Protein AF-A0A8S9L9G6-F1 (afdb_monomer)

Secondary structure (DSSP, 8-state):
--------S-----------------TTSGGGSSS---------TT----EEEEEEETTEEEEEEEETTEEEEEEEE-S-----HHHHHHHHHHHHHHHTPPPPPPPHHHHHHHHHHHHHTTTTTT-HHHHHHHHHHHHHHS-HHHHHHHHHHHHHHHHHHHHHHHHHHHHHHHHHHHHHHHHHHHHHHHHTTSSSSS-SS---

Structure (mmCIF, N/CA/C/O backbone):
data_AF-A0A8S9L9G6-F1
#
_entry.id   AF-A0A8S9L9G6-F1
#
loop_
_atom_site.group_PDB
_atom_site.id
_atom_site.type_symbol
_atom_site.label_atom_id
_atom_site.label_alt_id
_atom_site.label_comp_id
_atom_site.label_asym_id
_atom_site.label_entity_id
_atom_site.label_seq_id
_atom_site.pdbx_PDB_ins_code
_atom_site.Cartn_x
_atom_site.Cartn_y
_atom_site.Cartn_z
_atom_site.occupancy
_atom_site.B_iso_or_equiv
_atom_site.auth_seq_id
_atom_site.auth_comp_id
_atom_site.auth_asym_id
_atom_site.auth_atom_id
_atom_site.pdbx_PDB_model_num
ATOM 1 N N . MET A 1 1 ? 10.226 33.068 -53.308 1.00 38.41 1 MET A N 1
ATOM 2 C CA . MET A 1 1 ? 10.012 31.932 -52.390 1.00 38.41 1 MET A CA 1
ATOM 3 C C . MET A 1 1 ? 9.768 32.517 -51.014 1.00 38.41 1 MET A C 1
ATOM 5 O O . MET A 1 1 ? 10.695 33.061 -50.435 1.00 38.41 1 MET A O 1
ATOM 9 N N . SER A 1 2 ? 8.517 32.537 -50.566 1.00 38.84 2 SER A N 1
ATOM 10 C CA . SER A 1 2 ? 8.134 33.051 -49.252 1.00 38.84 2 SER A CA 1
ATOM 11 C C . SER A 1 2 ? 7.033 32.140 -48.732 1.00 38.84 2 SER A C 1
ATOM 13 O O . SER A 1 2 ? 6.004 31.991 -49.387 1.00 38.84 2 SER A O 1
ATOM 15 N N . THR A 1 3 ? 7.300 31.473 -47.617 1.00 42.09 3 THR A N 1
ATOM 16 C CA . THR A 1 3 ? 6.291 30.764 -46.834 1.00 42.09 3 THR A CA 1
ATOM 17 C C . THR A 1 3 ? 6.491 31.203 -45.398 1.00 42.09 3 THR A C 1
ATOM 19 O O . THR A 1 3 ? 7.465 30.832 -44.747 1.00 42.09 3 THR A O 1
ATOM 22 N N . ASP A 1 4 ? 5.598 32.090 -44.989 1.00 42.75 4 ASP A N 1
ATOM 23 C CA . ASP A 1 4 ? 5.404 32.575 -43.635 1.00 42.75 4 ASP A CA 1
ATOM 24 C C . ASP A 1 4 ? 4.621 31.489 -42.879 1.00 42.75 4 ASP A C 1
ATOM 26 O O . ASP A 1 4 ? 3.502 31.155 -43.271 1.00 42.75 4 ASP A O 1
ATOM 30 N N . GLU A 1 5 ? 5.219 30.872 -41.859 1.00 45.25 5 GLU A N 1
ATOM 31 C CA . GLU A 1 5 ? 4.524 29.927 -40.977 1.00 45.25 5 GLU A CA 1
ATOM 32 C C . GLU A 1 5 ? 4.514 30.481 -39.552 1.00 45.25 5 GLU A C 1
ATOM 34 O O . GLU A 1 5 ? 5.484 30.422 -38.795 1.00 45.25 5 GLU A O 1
ATOM 39 N N . THR A 1 6 ? 3.367 31.050 -39.201 1.00 49.12 6 THR A N 1
ATOM 40 C CA . THR A 1 6 ? 3.031 31.572 -37.881 1.00 49.12 6 THR A CA 1
ATOM 41 C C . THR A 1 6 ? 2.740 30.421 -36.914 1.00 49.12 6 THR A C 1
ATOM 43 O O . THR A 1 6 ? 1.711 29.755 -37.048 1.00 49.12 6 THR A O 1
ATOM 46 N N . LEU A 1 7 ? 3.594 30.198 -35.908 1.00 41.12 7 LEU A N 1
ATOM 47 C CA . LEU A 1 7 ? 3.270 29.314 -34.782 1.00 41.12 7 LEU A CA 1
ATOM 48 C C . LEU A 1 7 ? 2.606 30.097 -33.646 1.00 41.12 7 LEU A C 1
ATOM 50 O O . LEU A 1 7 ? 3.154 31.058 -33.110 1.00 41.12 7 LEU A O 1
ATOM 54 N N . THR A 1 8 ? 1.402 29.651 -33.302 1.00 44.31 8 THR A N 1
ATOM 55 C CA . THR A 1 8 ? 0.503 30.238 -32.312 1.00 44.31 8 THR A CA 1
ATOM 56 C C . THR A 1 8 ? 0.924 29.968 -30.866 1.00 44.31 8 THR A C 1
ATOM 58 O O . THR A 1 8 ? 1.342 28.872 -30.489 1.00 44.31 8 THR A O 1
ATOM 61 N N . ASP A 1 9 ? 0.712 31.007 -30.073 1.00 47.44 9 ASP A N 1
ATOM 62 C CA . ASP A 1 9 ? 1.065 31.285 -28.684 1.00 47.44 9 ASP A CA 1
ATOM 63 C C . ASP A 1 9 ? 0.261 30.478 -27.638 1.00 47.44 9 ASP A C 1
ATOM 65 O O . ASP A 1 9 ? -0.669 30.989 -27.019 1.00 47.44 9 ASP A O 1
ATOM 69 N N . SER A 1 10 ? 0.557 29.186 -27.443 1.00 41.66 10 SER A N 1
ATOM 70 C CA . SER A 1 10 ? -0.196 28.376 -26.458 1.00 41.66 10 SER A CA 1
ATOM 71 C C . SER A 1 10 ? 0.635 27.447 -25.564 1.00 41.66 10 SER A C 1
ATOM 73 O O . SER A 1 10 ? 0.115 26.462 -25.046 1.00 41.66 10 SER A O 1
ATOM 75 N N . GLN A 1 11 ? 1.920 27.732 -25.330 1.00 42.91 11 GLN A N 1
ATOM 76 C CA . GLN A 1 11 ? 2.727 26.921 -24.395 1.00 42.91 11 GLN A CA 1
ATOM 77 C C . GLN A 1 11 ? 3.724 27.708 -23.529 1.00 42.91 11 GLN A C 1
ATOM 79 O O . GLN A 1 11 ? 4.761 27.178 -23.137 1.00 42.91 11 GLN A O 1
ATOM 84 N N . PHE A 1 12 ? 3.415 28.949 -23.153 1.00 38.06 12 PHE A N 1
ATOM 85 C CA . PHE A 1 12 ? 4.215 29.661 -22.152 1.00 38.06 12 PHE A CA 1
ATOM 86 C C . PHE A 1 12 ? 3.645 29.471 -20.739 1.00 38.06 12 PHE A C 1
ATOM 88 O O . PHE A 1 12 ? 2.721 30.163 -20.323 1.00 38.06 12 PHE A O 1
ATOM 95 N N . GLN A 1 13 ? 4.236 28.548 -19.974 1.00 33.66 13 GLN A N 1
ATOM 96 C CA . GLN A 1 13 ? 4.203 28.570 -18.508 1.00 33.66 13 GLN A CA 1
ATOM 97 C C . GLN A 1 13 ? 5.639 28.683 -17.989 1.00 33.66 13 GLN A C 1
ATOM 99 O O . GLN A 1 13 ? 6.395 27.714 -18.003 1.00 33.66 13 GLN A O 1
ATOM 104 N N . LEU A 1 14 ? 6.011 29.880 -17.528 1.00 36.59 14 LEU A N 1
ATOM 105 C CA . LEU A 1 14 ? 7.190 30.097 -16.691 1.00 36.59 14 LEU A CA 1
ATOM 106 C C . LEU A 1 14 ? 6.735 30.143 -15.231 1.00 36.59 14 LEU A C 1
ATOM 108 O O . LEU A 1 14 ? 5.819 30.889 -14.889 1.00 36.59 14 LEU A O 1
ATOM 112 N N . VAL A 1 15 ? 7.380 29.348 -14.377 1.00 33.62 15 VAL A N 1
ATOM 113 C CA . VAL A 1 15 ? 7.172 29.356 -12.922 1.00 33.62 15 VAL A CA 1
ATOM 114 C C . VAL A 1 15 ? 8.413 29.984 -12.274 1.00 33.62 15 VAL A C 1
ATOM 116 O O . VAL A 1 15 ? 9.522 29.607 -12.662 1.00 33.62 15 VAL A O 1
ATOM 119 N N . PRO A 1 16 ? 8.284 30.919 -11.311 1.00 36.56 16 PRO A N 1
ATOM 120 C CA . PRO A 1 16 ? 9.443 31.498 -10.642 1.00 36.56 16 PRO A CA 1
ATOM 121 C C . PRO A 1 16 ? 10.075 30.484 -9.684 1.00 36.56 16 PRO A C 1
ATOM 123 O O . PRO A 1 16 ? 9.379 29.800 -8.930 1.00 36.56 16 PRO A O 1
ATOM 126 N N . ALA A 1 17 ? 11.405 30.407 -9.695 1.00 44.12 17 ALA A N 1
ATOM 127 C CA . ALA A 1 17 ? 12.168 29.624 -8.736 1.00 44.12 17 ALA A CA 1
ATOM 128 C C . ALA A 1 17 ? 12.274 30.390 -7.408 1.00 44.12 17 ALA A C 1
ATOM 130 O O . ALA A 1 17 ? 12.909 31.440 -7.350 1.00 44.12 17 ALA A O 1
ATOM 131 N N . TYR A 1 18 ? 11.696 29.843 -6.338 1.00 33.28 18 TYR A N 1
ATOM 132 C CA . TYR A 1 18 ? 11.981 30.279 -4.973 1.00 33.28 18 TYR A CA 1
ATOM 133 C C . TYR A 1 18 ? 12.851 29.229 -4.286 1.00 33.28 18 TYR A C 1
ATOM 135 O O . TYR A 1 18 ? 12.455 28.074 -4.118 1.00 33.28 18 TYR A O 1
ATOM 143 N N . GLY A 1 19 ? 14.063 29.656 -3.935 1.00 36.06 19 GLY A N 1
ATOM 144 C CA . GLY A 1 19 ? 14.963 28.958 -3.030 1.00 36.06 19 GLY A CA 1
ATOM 145 C C . GLY A 1 19 ? 14.482 29.020 -1.579 1.00 36.06 19 GLY A C 1
ATOM 146 O O . GLY A 1 19 ? 13.628 29.818 -1.200 1.00 36.06 19 GLY A O 1
ATOM 147 N N . SER A 1 20 ? 15.051 28.121 -0.788 1.00 33.94 20 SER A N 1
ATOM 148 C CA . SER A 1 20 ? 14.675 27.774 0.576 1.00 33.94 20 SER A CA 1
ATOM 149 C C . SER A 1 20 ? 15.300 28.690 1.644 1.00 33.94 20 SER A C 1
ATOM 151 O O . SER A 1 20 ? 16.512 28.862 1.663 1.00 33.94 20 SER A O 1
ATOM 153 N N . SER A 1 21 ? 14.441 29.098 2.588 1.00 33.72 21 SER A N 1
ATOM 154 C CA . SER A 1 21 ? 14.617 29.297 4.045 1.00 33.72 21 SER A CA 1
ATOM 155 C C . SER A 1 21 ? 15.286 30.540 4.674 1.00 33.72 21 SER A C 1
ATOM 157 O O . SER A 1 21 ? 16.486 30.751 4.559 1.00 33.72 21 SER A O 1
ATOM 159 N N . SER A 1 22 ? 14.461 31.173 5.530 1.00 37.06 22 SER A N 1
ATOM 160 C CA . SER A 1 22 ? 14.711 31.727 6.880 1.00 37.06 22 SER A CA 1
ATOM 161 C C . SER A 1 22 ? 15.488 33.040 7.052 1.00 37.06 22 SER A C 1
ATOM 163 O O . SER A 1 22 ? 16.708 33.027 7.034 1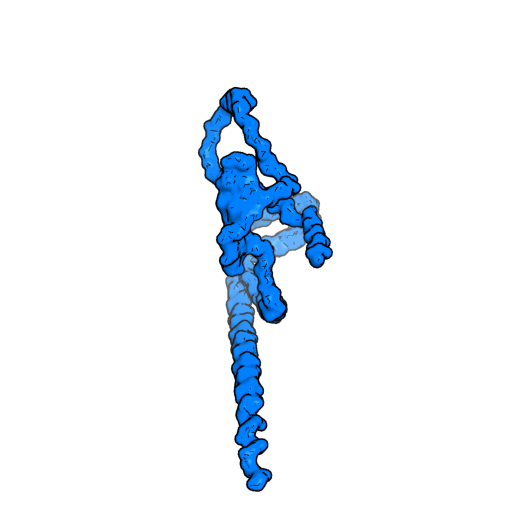.00 37.06 22 SER A O 1
ATOM 165 N N . ASP A 1 23 ? 14.781 34.132 7.383 1.00 35.69 23 ASP A N 1
ATOM 166 C CA . ASP A 1 23 ? 14.965 34.859 8.657 1.00 35.69 23 ASP A CA 1
ATOM 167 C C . ASP A 1 23 ? 13.948 36.006 8.842 1.00 35.69 23 ASP A C 1
ATOM 169 O O . ASP A 1 23 ? 13.544 36.683 7.900 1.00 35.69 23 ASP A O 1
ATOM 173 N N . ASN A 1 24 ? 13.507 36.195 10.089 1.00 48.06 24 ASN A N 1
ATOM 174 C CA . ASN A 1 24 ? 12.597 37.252 10.545 1.00 48.06 24 ASN A CA 1
ATOM 175 C C . ASN A 1 24 ? 13.190 38.660 10.302 1.00 48.06 24 ASN A C 1
ATOM 177 O O . ASN A 1 24 ? 14.162 39.027 10.961 1.00 48.06 24 ASN A O 1
ATOM 181 N N . MET A 1 25 ? 12.550 39.497 9.476 1.00 36.31 25 MET A N 1
ATOM 182 C CA . MET A 1 25 ? 12.799 40.949 9.409 1.00 36.31 25 MET A CA 1
ATOM 183 C C . MET A 1 25 ? 11.478 41.738 9.416 1.00 36.31 25 MET A C 1
ATOM 185 O O . MET A 1 25 ? 10.490 41.327 8.813 1.00 36.31 25 MET A O 1
ATOM 189 N N . ARG A 1 26 ? 11.465 42.842 10.179 1.00 49.81 26 ARG A N 1
ATOM 190 C CA . ARG A 1 26 ? 10.303 43.686 10.519 1.00 49.81 26 ARG A CA 1
ATOM 191 C C . ARG A 1 26 ? 9.692 44.372 9.286 1.00 49.81 26 ARG A C 1
ATOM 193 O O . ARG A 1 26 ? 10.409 44.856 8.419 1.00 49.81 26 ARG A O 1
ATOM 200 N N . GLU A 1 27 ? 8.364 44.505 9.282 1.00 50.44 27 GLU A N 1
ATOM 201 C CA . GLU A 1 27 ? 7.540 45.088 8.201 1.00 50.44 27 GLU A CA 1
ATOM 202 C C . GLU A 1 27 ? 7.866 46.552 7.832 1.00 50.44 27 GLU A C 1
ATOM 204 O O . GLU A 1 27 ? 7.469 47.028 6.770 1.00 50.44 27 GLU A O 1
ATOM 209 N N . GLU A 1 28 ? 8.621 47.271 8.662 1.00 47.00 28 GLU A N 1
ATOM 210 C CA . GLU A 1 28 ? 8.910 48.700 8.471 1.00 47.00 28 GLU A CA 1
ATOM 211 C C . GLU A 1 28 ? 10.085 48.969 7.499 1.00 47.00 28 GLU A C 1
ATOM 213 O O . GLU A 1 28 ? 10.165 50.058 6.928 1.00 47.00 28 GLU A O 1
ATOM 218 N N . ASP A 1 29 ? 10.948 47.979 7.223 1.00 44.62 29 ASP A N 1
ATOM 219 C CA . ASP A 1 29 ? 12.088 48.127 6.294 1.00 44.62 29 ASP A CA 1
ATOM 220 C C . ASP A 1 29 ? 11.704 47.872 4.824 1.00 44.62 29 ASP A C 1
ATOM 222 O O . ASP A 1 29 ? 12.343 48.381 3.899 1.00 44.62 29 ASP A O 1
ATOM 226 N N . VAL A 1 30 ? 10.601 47.153 4.585 1.00 47.34 30 VAL A N 1
ATOM 227 C CA . VAL A 1 30 ? 10.081 46.865 3.234 1.00 47.34 30 VAL A CA 1
ATOM 228 C C . VAL A 1 30 ? 9.566 48.140 2.557 1.00 47.34 30 VAL A C 1
ATOM 230 O O . VAL A 1 30 ? 9.611 48.273 1.334 1.00 47.34 30 VAL A O 1
ATOM 233 N N . LYS A 1 31 ? 9.125 49.129 3.344 1.00 43.22 31 LYS A N 1
ATOM 234 C CA . LYS A 1 31 ? 8.500 50.348 2.816 1.00 43.22 31 LYS A CA 1
ATOM 235 C C . LYS A 1 31 ? 9.498 51.401 2.317 1.00 43.22 31 LYS A C 1
ATOM 237 O O . LYS A 1 31 ? 9.086 52.323 1.622 1.00 43.22 31 LYS A O 1
ATOM 242 N N . ARG A 1 32 ? 10.797 51.274 2.622 1.00 40.94 32 ARG A N 1
ATOM 243 C CA . ARG A 1 32 ? 11.833 52.243 2.202 1.00 40.94 32 ARG A CA 1
ATOM 244 C C . ARG A 1 32 ? 12.617 51.843 0.950 1.00 40.94 32 ARG A C 1
ATOM 246 O O . ARG A 1 32 ? 13.363 52.663 0.431 1.00 40.94 32 ARG A O 1
ATOM 253 N N . LEU A 1 33 ? 12.418 50.635 0.424 1.00 42.91 33 LEU A N 1
ATOM 254 C CA . LEU A 1 33 ? 13.030 50.188 -0.838 1.00 42.91 33 LEU A CA 1
ATOM 255 C C . LEU A 1 33 ? 12.130 50.394 -2.070 1.00 42.91 33 LEU A C 1
ATOM 257 O O . LEU A 1 33 ? 12.522 50.047 -3.179 1.00 42.91 33 LEU A O 1
ATOM 261 N N . VAL A 1 34 ? 10.941 50.982 -1.891 1.00 47.06 34 VAL A N 1
ATOM 262 C CA . VAL A 1 34 ? 10.005 51.314 -2.984 1.00 47.06 34 VAL A CA 1
ATOM 263 C C . VAL A 1 34 ? 10.286 52.699 -3.596 1.00 47.06 34 VAL A C 1
ATOM 265 O O . VAL A 1 34 ? 9.826 52.994 -4.695 1.00 47.06 34 VAL A O 1
ATOM 268 N N . GLU A 1 35 ? 11.111 53.530 -2.958 1.00 45.66 35 GLU A N 1
ATOM 269 C CA . GLU A 1 35 ? 11.518 54.839 -3.478 1.00 45.66 35 GLU A CA 1
ATOM 270 C C . GLU A 1 35 ? 13.016 54.837 -3.786 1.00 45.66 35 GLU A C 1
ATOM 272 O O . GLU A 1 35 ? 13.819 55.200 -2.938 1.00 45.66 35 GLU A O 1
ATOM 277 N N . ASN A 1 36 ? 13.391 54.359 -4.976 1.00 33.34 36 ASN A N 1
ATOM 278 C CA . ASN A 1 36 ? 14.490 54.876 -5.808 1.00 33.34 36 ASN A CA 1
ATOM 279 C C . ASN A 1 36 ? 14.540 54.060 -7.105 1.00 33.34 36 ASN A C 1
ATOM 281 O O . ASN A 1 36 ? 14.899 52.885 -7.119 1.00 33.34 36 ASN A O 1
ATOM 285 N N . GLY A 1 37 ? 14.105 54.683 -8.198 1.00 37.53 37 GLY A N 1
ATOM 286 C CA . GLY A 1 37 ? 13.964 54.034 -9.490 1.00 37.53 37 GLY A CA 1
ATOM 287 C C . GLY A 1 37 ? 15.287 53.734 -10.188 1.00 37.53 37 GLY A C 1
ATOM 288 O O . GLY A 1 37 ? 16.221 54.527 -10.146 1.00 37.53 37 GLY A O 1
ATOM 289 N N . VAL A 1 38 ? 15.283 52.644 -10.952 1.00 36.56 38 VAL A N 1
ATOM 290 C CA . VAL A 1 38 ? 15.981 52.542 -12.237 1.00 36.56 38 VAL A CA 1
ATOM 291 C C . VAL A 1 38 ? 15.020 51.823 -13.182 1.00 36.56 38 VAL A C 1
ATOM 293 O O . VAL A 1 38 ? 14.563 50.719 -12.900 1.00 36.56 38 VAL A O 1
ATOM 296 N N . HIS A 1 39 ? 14.634 52.502 -14.262 1.00 48.25 39 HIS A N 1
ATOM 297 C CA . HIS A 1 39 ? 13.819 51.923 -15.323 1.00 48.25 39 HIS A CA 1
ATOM 298 C C . HIS A 1 39 ? 14.639 50.859 -16.053 1.00 48.25 39 HIS A C 1
ATOM 300 O O . HIS A 1 39 ? 15.567 51.210 -16.774 1.00 48.25 39 HIS A O 1
ATOM 306 N N . ASP A 1 40 ? 14.246 49.595 -15.947 1.00 44.47 40 ASP A N 1
ATOM 307 C CA . ASP A 1 40 ? 14.507 48.637 -17.014 1.00 44.47 40 ASP A CA 1
ATOM 308 C C . ASP A 1 40 ? 13.210 47.876 -17.289 1.00 44.47 40 ASP A C 1
ATOM 310 O O . ASP A 1 40 ? 12.550 47.376 -16.372 1.00 44.47 40 ASP A O 1
ATOM 314 N N . LYS A 1 41 ? 12.753 47.907 -18.541 1.00 46.56 41 LYS A N 1
ATOM 315 C CA . LYS A 1 41 ? 11.463 47.329 -18.928 1.00 46.56 41 LYS A CA 1
ATOM 316 C C . LYS A 1 41 ? 11.578 45.810 -18.829 1.00 46.56 41 LYS A C 1
ATOM 318 O O . LYS A 1 41 ? 12.105 45.169 -19.730 1.00 46.56 41 LYS A O 1
ATOM 323 N N . GLY A 1 42 ? 11.099 45.252 -17.719 1.00 45.94 42 GLY A N 1
ATOM 324 C CA . GLY A 1 42 ? 11.077 43.813 -17.479 1.00 45.94 42 GLY A CA 1
ATOM 325 C C . GLY A 1 42 ? 10.401 43.051 -18.622 1.00 45.94 42 GLY A C 1
ATOM 326 O O . GLY A 1 42 ? 9.376 43.483 -19.152 1.00 45.94 42 GLY A O 1
ATOM 327 N N . ILE A 1 43 ? 10.990 41.915 -18.997 1.00 55.56 43 ILE A N 1
ATOM 328 C CA . ILE A 1 43 ? 10.480 41.005 -20.026 1.00 55.56 43 ILE A CA 1
ATOM 329 C C . ILE A 1 43 ? 9.083 40.528 -19.608 1.00 55.56 43 ILE A C 1
ATOM 331 O O . ILE A 1 43 ? 8.941 39.713 -18.697 1.00 55.56 43 ILE A O 1
ATOM 335 N N . GLN A 1 44 ? 8.038 41.028 -20.266 1.00 51.50 44 GLN A N 1
ATOM 336 C CA . GLN A 1 44 ? 6.689 40.489 -20.112 1.00 51.50 44 GLN A CA 1
ATOM 337 C C . GLN A 1 44 ? 6.567 39.189 -20.911 1.00 51.50 44 GLN A C 1
ATOM 339 O O . GLN A 1 44 ? 6.960 39.129 -22.079 1.00 51.50 44 GLN A O 1
ATOM 344 N N . LEU A 1 45 ? 6.006 38.153 -20.281 1.00 45.81 45 LEU A N 1
ATOM 345 C CA . LEU A 1 45 ? 5.572 36.920 -20.945 1.00 45.81 45 LEU A CA 1
ATOM 346 C C . LEU A 1 45 ? 4.795 37.265 -22.231 1.00 45.81 45 LEU A C 1
ATOM 348 O O . LEU A 1 45 ? 3.839 38.033 -22.175 1.00 45.81 45 LEU A O 1
ATOM 352 N N . GLY A 1 46 ? 5.237 36.734 -23.375 1.00 54.28 46 GLY A N 1
ATOM 353 C CA . GLY A 1 46 ? 4.668 37.031 -24.701 1.00 54.28 46 GLY A CA 1
ATOM 354 C C . GLY A 1 46 ? 5.422 38.090 -25.518 1.00 54.28 46 GLY A C 1
ATOM 355 O O . GLY A 1 46 ? 5.066 38.354 -26.664 1.00 54.28 46 GLY A O 1
ATOM 356 N N . SER A 1 47 ? 6.492 38.680 -24.978 1.00 62.56 47 SER A N 1
ATOM 357 C CA . SER A 1 47 ? 7.350 39.594 -25.742 1.00 62.56 47 SER A CA 1
ATOM 358 C C . SER A 1 47 ? 8.169 38.826 -26.782 1.00 62.56 47 SER A C 1
ATOM 360 O O . SER A 1 47 ? 8.885 37.882 -26.447 1.00 62.56 47 SER A O 1
ATOM 362 N N . LYS A 1 48 ? 8.081 39.235 -28.054 1.00 61.12 48 LYS A N 1
ATOM 363 C CA . LYS A 1 48 ? 8.913 38.697 -29.137 1.00 61.12 48 LYS A CA 1
ATOM 364 C C . LYS A 1 48 ? 10.332 39.234 -28.978 1.00 61.12 48 LYS A C 1
ATOM 366 O O . LYS A 1 48 ? 10.542 40.442 -29.036 1.00 61.12 48 LYS A O 1
ATOM 371 N N . ILE A 1 49 ? 11.283 38.333 -28.772 1.00 70.69 49 ILE A N 1
ATOM 372 C CA . ILE A 1 49 ? 12.686 38.676 -28.557 1.00 70.69 49 ILE A CA 1
ATOM 373 C C . ILE A 1 49 ? 13.497 38.205 -29.762 1.00 70.69 49 ILE A C 1
ATOM 375 O O . ILE A 1 49 ? 13.365 37.062 -30.198 1.00 70.69 49 ILE A O 1
ATOM 379 N N . GLU A 1 50 ? 14.316 39.100 -30.307 1.00 74.31 50 GLU A N 1
ATOM 380 C CA . GLU A 1 50 ? 15.198 38.818 -31.435 1.00 74.31 50 GLU A CA 1
ATOM 381 C C . GLU A 1 50 ? 16.580 38.390 -30.917 1.00 74.31 50 GLU A C 1
ATOM 383 O O . GLU A 1 50 ? 17.158 39.018 -30.026 1.00 74.31 50 GLU A O 1
ATOM 388 N N . GLY A 1 51 ? 17.093 37.275 -31.434 1.00 80.12 51 GLY A N 1
ATOM 389 C CA . GLY A 1 51 ? 18.349 36.680 -30.989 1.00 80.12 51 GLY A CA 1
ATOM 390 C C . GLY A 1 51 ? 19.013 35.863 -32.091 1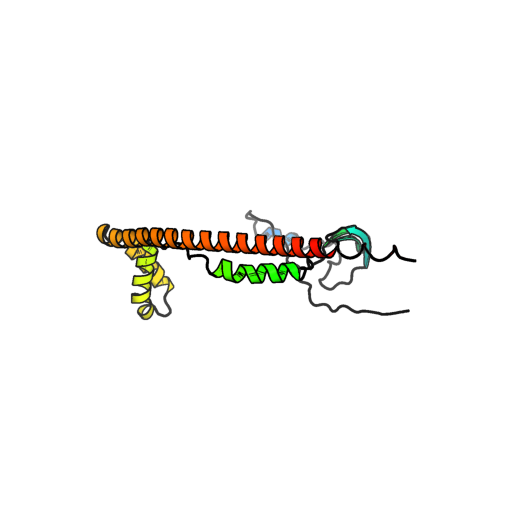.00 80.12 51 GLY A C 1
ATOM 391 O O . GLY A 1 51 ? 18.380 35.492 -33.079 1.00 80.12 51 GLY A O 1
ATOM 392 N N . ILE A 1 52 ? 20.303 35.601 -31.915 1.00 86.06 52 ILE A N 1
ATOM 393 C CA . ILE A 1 52 ? 21.159 34.854 -32.836 1.00 86.06 52 ILE A CA 1
ATOM 394 C C . ILE A 1 52 ? 21.376 33.455 -32.262 1.00 86.06 52 ILE A C 1
ATOM 396 O O . ILE A 1 52 ? 21.604 33.297 -31.065 1.00 86.06 52 ILE A O 1
ATOM 400 N N . ILE A 1 53 ? 21.301 32.429 -33.110 1.00 87.88 53 ILE A N 1
ATOM 401 C CA . ILE A 1 53 ? 21.659 31.060 -32.729 1.00 87.88 53 ILE A CA 1
ATOM 402 C C . ILE A 1 53 ? 23.155 30.881 -32.985 1.00 87.88 53 ILE A C 1
ATOM 404 O O . ILE A 1 53 ? 23.577 30.782 -34.136 1.00 87.88 53 ILE A O 1
ATOM 408 N N . ASP A 1 54 ? 23.944 30.822 -31.915 1.00 82.81 54 ASP A N 1
ATOM 409 C CA . ASP A 1 54 ? 25.406 30.698 -31.993 1.00 82.81 54 ASP A CA 1
ATOM 410 C C . ASP A 1 54 ? 25.859 29.253 -32.192 1.00 82.81 54 ASP A C 1
ATOM 412 O O . ASP A 1 54 ? 26.966 28.987 -32.656 1.00 82.81 54 ASP A O 1
ATOM 416 N N . GLY A 1 55 ? 25.008 28.290 -31.834 1.00 84.69 55 GLY A N 1
ATOM 417 C CA . GLY A 1 55 ? 25.350 26.884 -31.957 1.00 84.69 55 GLY A CA 1
ATOM 418 C C . GLY A 1 55 ? 24.169 25.953 -31.751 1.00 84.69 55 GLY A C 1
ATOM 419 O O . GLY A 1 55 ? 23.172 26.292 -31.120 1.00 84.69 55 GLY A O 1
ATOM 420 N N . LYS A 1 56 ? 24.299 24.737 -32.274 1.00 86.88 56 LYS A N 1
ATOM 421 C CA . LYS A 1 56 ? 23.333 23.651 -32.101 1.00 86.88 56 LYS A CA 1
ATOM 422 C C . LYS A 1 56 ? 24.033 22.454 -31.471 1.00 86.88 56 LYS A C 1
ATOM 424 O O . LYS A 1 56 ? 25.125 22.090 -31.893 1.00 86.88 56 LYS A O 1
ATOM 429 N N . PHE A 1 57 ? 23.387 21.829 -30.496 1.00 83.06 57 PHE A N 1
ATOM 430 C CA . PHE A 1 57 ? 23.826 20.580 -29.875 1.00 83.06 57 PHE A CA 1
ATOM 431 C C . PHE A 1 57 ? 22.639 19.612 -29.766 1.00 83.06 57 PHE A C 1
ATOM 433 O O . PHE A 1 57 ? 21.484 20.010 -29.914 1.00 83.06 57 PHE A O 1
ATOM 440 N N . ASP A 1 58 ? 22.897 18.334 -29.487 1.00 68.94 58 ASP A N 1
ATOM 441 C CA . ASP A 1 58 ? 21.898 17.250 -29.568 1.00 68.94 58 ASP A CA 1
ATOM 442 C C . ASP A 1 58 ? 20.594 17.495 -28.795 1.00 68.94 58 ASP A C 1
ATOM 444 O O . ASP A 1 58 ? 19.551 16.929 -29.122 1.00 68.94 58 ASP A O 1
ATOM 448 N N . LYS A 1 59 ? 20.639 18.323 -27.746 1.00 76.00 59 LYS A N 1
ATOM 449 C CA . LYS A 1 59 ? 19.490 18.603 -26.880 1.00 76.00 59 LYS A CA 1
ATOM 450 C C . LYS A 1 59 ? 19.011 20.051 -26.942 1.00 76.00 59 LYS A C 1
ATOM 452 O O . LYS A 1 59 ? 18.005 20.353 -26.303 1.00 76.00 59 LYS A O 1
ATOM 457 N N . GLY A 1 60 ? 19.612 20.919 -27.757 1.00 87.69 60 GLY A N 1
ATOM 458 C CA . GLY A 1 60 ? 19.221 22.328 -27.802 1.00 87.69 60 GLY A CA 1
ATOM 459 C C . 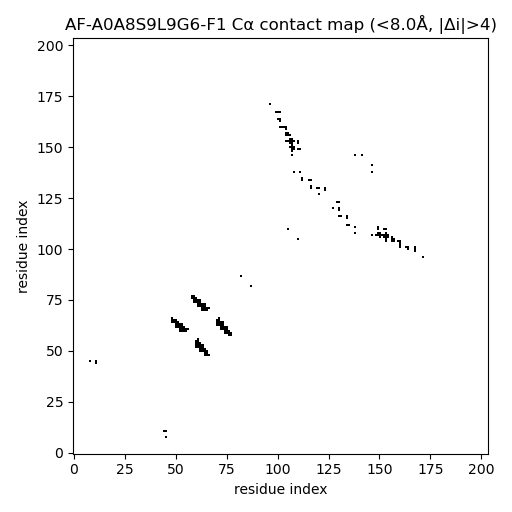GLY A 1 60 ? 20.033 23.223 -28.737 1.00 87.69 60 GLY A C 1
ATOM 460 O O . GLY A 1 60 ? 20.783 22.764 -29.595 1.00 87.69 60 GLY A O 1
ATOM 461 N N . TYR A 1 61 ? 19.878 24.523 -28.527 1.00 91.69 61 TYR A N 1
ATOM 462 C CA . TYR A 1 61 ? 20.573 25.600 -29.217 1.00 91.69 61 TYR A CA 1
ATOM 463 C C . TYR A 1 61 ? 21.271 26.495 -28.193 1.00 91.69 61 TYR A C 1
ATOM 465 O O . TYR A 1 61 ? 20.720 26.751 -27.124 1.00 91.69 61 TYR A O 1
ATOM 473 N N . LEU A 1 62 ? 22.474 26.962 -28.504 1.00 86.31 62 LEU A N 1
ATOM 474 C CA . LEU A 1 62 ? 23.075 28.107 -27.831 1.00 86.31 62 LEU A CA 1
ATOM 475 C C . LEU A 1 62 ? 22.540 29.349 -28.535 1.00 86.31 62 LEU A C 1
ATOM 477 O O . LEU A 1 62 ? 22.579 29.421 -29.764 1.00 86.31 62 LEU A O 1
ATOM 481 N N . VAL A 1 63 ? 21.993 30.281 -27.765 1.00 89.69 63 VAL A N 1
ATOM 482 C CA . VAL A 1 63 ? 21.342 31.476 -28.297 1.00 89.69 63 VAL A CA 1
ATOM 483 C C . VAL A 1 63 ? 21.880 32.697 -27.566 1.00 89.69 63 VAL A C 1
ATOM 485 O O . VAL A 1 63 ? 21.883 32.726 -26.334 1.00 89.69 63 VAL A O 1
ATOM 488 N N . THR A 1 64 ? 22.276 33.712 -28.325 1.00 85.81 64 THR A N 1
ATOM 489 C CA . THR A 1 64 ? 22.587 35.048 -27.823 1.00 85.81 64 THR A CA 1
ATOM 490 C C . THR A 1 64 ? 21.433 35.980 -28.148 1.00 85.81 64 THR A C 1
ATOM 492 O O . THR A 1 64 ? 21.086 36.217 -29.303 1.00 85.81 64 THR A O 1
ATOM 495 N N . ILE A 1 65 ? 20.821 36.517 -27.106 1.00 86.56 65 ILE A N 1
ATOM 496 C CA . ILE A 1 65 ? 19.671 37.405 -27.161 1.00 86.56 65 ILE A CA 1
ATOM 497 C C . ILE A 1 65 ? 20.141 38.832 -26.875 1.00 86.56 65 ILE A C 1
ATOM 499 O O . ILE A 1 65 ? 20.811 39.065 -25.871 1.00 86.56 65 ILE A O 1
ATOM 503 N N . LYS A 1 66 ? 19.759 39.804 -27.713 1.00 79.44 66 LYS A N 1
ATOM 504 C CA . LYS A 1 66 ? 20.050 41.224 -27.459 1.00 79.44 66 LYS A CA 1
ATOM 505 C C . LYS A 1 66 ? 18.814 41.926 -26.906 1.00 79.44 66 LYS A C 1
ATOM 507 O O . LYS A 1 66 ? 17.786 41.999 -27.572 1.00 79.44 66 LYS A O 1
ATOM 512 N N . MET A 1 67 ? 18.917 42.468 -25.696 1.00 74.38 67 MET A N 1
ATOM 513 C CA . MET A 1 67 ? 17.866 43.256 -25.049 1.00 74.38 67 MET A CA 1
ATOM 514 C C . MET A 1 67 ? 18.384 44.671 -24.796 1.00 74.38 67 MET A C 1
ATOM 516 O O . MET A 1 67 ? 19.081 44.935 -23.816 1.00 74.38 67 MET A O 1
ATOM 520 N N . GLY A 1 68 ? 18.076 45.595 -25.706 1.00 70.31 68 GLY A N 1
ATOM 521 C CA . GLY A 1 68 ? 18.569 46.971 -25.615 1.00 70.31 68 GLY A CA 1
ATOM 522 C C . GLY A 1 68 ? 20.098 47.027 -25.707 1.00 70.31 68 GLY A C 1
ATOM 523 O O . GLY A 1 68 ? 20.654 46.694 -26.749 1.00 70.31 68 GLY A O 1
ATOM 524 N N . SER A 1 69 ? 20.775 47.442 -24.629 1.00 64.38 69 SER A N 1
ATOM 525 C CA . SER A 1 69 ? 22.248 47.466 -24.557 1.00 64.38 69 SER A CA 1
ATOM 526 C C . SER A 1 69 ? 22.864 46.204 -23.940 1.00 64.38 69 SER A C 1
ATOM 528 O O . SER A 1 69 ? 24.078 46.169 -23.744 1.00 64.38 69 SER A O 1
ATOM 530 N N . GLN A 1 70 ? 22.053 45.213 -23.562 1.00 69.50 70 GLN A N 1
ATOM 531 C CA . GLN A 1 70 ? 22.513 44.005 -22.882 1.00 69.50 70 GLN A CA 1
ATOM 532 C C . GLN A 1 70 ? 22.460 42.812 -23.836 1.00 69.50 70 GLN A C 1
ATOM 534 O O . GLN A 1 70 ? 21.446 42.572 -24.492 1.00 69.50 70 GLN A O 1
ATOM 539 N N . GLU A 1 71 ? 23.550 42.054 -23.900 1.00 79.81 71 GLU A N 1
ATOM 540 C CA . GLU A 1 71 ? 23.614 40.785 -24.623 1.00 79.81 71 GLU A CA 1
ATOM 541 C C . GLU A 1 71 ? 23.590 39.644 -23.603 1.00 79.81 71 GLU A C 1
ATOM 543 O O . GLU A 1 71 ? 24.432 39.576 -22.708 1.00 79.81 71 GLU A O 1
ATOM 548 N N . LEU A 1 72 ? 22.595 38.768 -23.714 1.00 80.94 72 LEU A N 1
ATOM 549 C CA . LEU A 1 72 ? 22.384 37.627 -22.831 1.00 80.94 72 LEU A CA 1
ATOM 550 C C . LEU A 1 72 ? 22.615 36.344 -23.610 1.00 80.94 72 LEU A C 1
ATOM 552 O O . LEU A 1 72 ? 21.928 36.072 -24.591 1.00 80.94 72 LEU A O 1
ATOM 556 N N . THR A 1 73 ? 23.557 35.534 -23.148 1.00 82.75 73 THR A N 1
ATOM 557 C CA . THR A 1 73 ? 23.852 34.229 -23.736 1.00 82.75 73 THR A CA 1
ATOM 558 C C . THR A 1 73 ? 23.176 33.134 -22.919 1.00 82.75 73 THR A C 1
ATOM 560 O O . THR A 1 73 ? 23.166 33.158 -21.686 1.00 82.75 73 THR A O 1
ATOM 563 N N . GLY A 1 74 ? 22.550 32.178 -23.599 1.00 85.44 74 GLY A N 1
ATOM 564 C CA . GLY A 1 74 ? 21.770 31.132 -22.951 1.00 85.44 74 GLY A CA 1
ATOM 565 C C . GLY A 1 74 ? 21.661 29.860 -23.778 1.00 85.44 74 GLY A C 1
ATOM 566 O O . GLY A 1 74 ? 22.124 29.771 -24.914 1.00 85.44 74 GLY A O 1
ATOM 567 N N . VAL A 1 75 ? 21.036 28.849 -23.178 1.00 86.25 75 VAL A N 1
ATOM 568 C CA . VAL A 1 75 ? 20.848 27.527 -23.779 1.00 86.25 75 VAL A CA 1
ATOM 569 C C . VAL A 1 75 ? 19.353 27.222 -23.870 1.00 86.25 75 VAL A C 1
ATOM 571 O O . VAL A 1 75 ? 18.670 27.144 -22.851 1.00 86.25 75 VAL A O 1
ATOM 574 N N . LEU A 1 76 ? 18.848 27.022 -25.088 1.00 85.94 76 LEU A N 1
ATOM 575 C CA . LEU A 1 76 ? 17.458 26.680 -25.387 1.00 85.94 76 LEU A CA 1
ATOM 576 C C . LEU A 1 76 ? 17.324 25.177 -25.665 1.00 85.94 76 LEU A C 1
ATOM 578 O O . LEU A 1 76 ? 17.815 24.687 -26.677 1.00 85.94 76 LEU A O 1
ATOM 582 N N . TYR A 1 77 ? 16.636 24.433 -24.800 1.00 84.62 77 TYR A N 1
ATOM 583 C CA . TYR A 1 77 ? 16.411 22.994 -24.984 1.00 84.62 77 TYR A CA 1
ATOM 584 C C . TYR A 1 77 ? 15.194 22.701 -25.876 1.00 84.62 77 TYR A C 1
ATOM 586 O O . TYR A 1 77 ? 14.181 23.395 -25.804 1.00 84.62 77 TYR A O 1
ATOM 594 N N . HIS A 1 78 ? 15.253 21.629 -26.675 1.00 81.38 78 HIS A N 1
ATOM 595 C CA . HIS A 1 78 ? 14.084 21.138 -27.420 1.00 81.38 78 HIS A CA 1
ATOM 596 C C . HIS A 1 78 ? 13.054 20.568 -26.424 1.00 81.38 78 HIS A C 1
ATOM 598 O O . HIS A 1 78 ? 13.333 19.578 -25.746 1.00 81.38 78 HIS A O 1
ATOM 604 N N . SER A 1 79 ? 11.860 21.159 -26.323 1.00 62.47 79 SER A N 1
ATOM 605 C CA . SER A 1 79 ? 10.843 20.810 -25.310 1.00 62.47 79 SER A CA 1
ATOM 606 C C . SER A 1 79 ? 10.121 19.472 -25.530 1.00 62.47 79 SER A C 1
ATOM 608 O O . SER A 1 79 ? 9.298 19.072 -24.710 1.00 62.47 79 SER A O 1
ATOM 610 N N . ALA A 1 80 ? 10.454 18.713 -26.572 1.00 56.78 80 ALA A N 1
ATOM 611 C CA . ALA A 1 80 ? 9.933 17.369 -26.763 1.00 56.78 80 ALA A CA 1
ATOM 612 C C . ALA A 1 80 ? 11.067 16.425 -27.148 1.00 56.78 80 ALA A C 1
ATOM 614 O O . ALA A 1 80 ? 11.582 16.456 -28.263 1.00 56.78 80 ALA A O 1
ATOM 615 N N . SER A 1 81 ? 11.432 15.540 -26.218 1.00 48.88 81 SER A N 1
ATOM 616 C CA . SER A 1 81 ? 12.162 14.325 -26.568 1.00 48.88 81 SER A CA 1
ATOM 617 C C . SER A 1 81 ? 11.313 13.574 -27.599 1.00 48.88 81 SER A C 1
ATOM 619 O O . SER A 1 81 ? 10.186 13.200 -27.257 1.00 48.88 81 SER A O 1
ATOM 621 N N . PRO A 1 82 ? 11.785 13.352 -28.840 1.00 53.69 82 PRO A N 1
ATOM 622 C CA . PRO A 1 82 ? 11.038 12.541 -29.783 1.00 53.69 82 PRO A CA 1
ATOM 623 C C . PRO A 1 82 ? 11.007 11.114 -29.231 1.00 53.69 82 PRO A C 1
ATOM 625 O O . PRO A 1 82 ? 11.960 10.343 -29.354 1.00 53.69 82 PRO A O 1
ATOM 628 N N . GLU A 1 83 ? 9.915 10.750 -28.554 1.00 50.19 83 GLU A N 1
ATOM 629 C CA . GLU A 1 83 ? 9.659 9.364 -28.200 1.00 50.19 83 GLU A CA 1
ATOM 630 C C . GLU A 1 83 ? 9.467 8.597 -29.501 1.00 50.19 83 GLU A C 1
ATOM 632 O O . GLU A 1 83 ? 8.403 8.632 -30.120 1.00 50.19 83 GLU A O 1
ATOM 637 N N . THR A 1 84 ? 10.512 7.888 -29.921 1.00 53.94 84 THR A N 1
ATOM 638 C CA . THR A 1 84 ? 10.430 7.016 -31.087 1.00 53.94 84 THR A CA 1
ATOM 639 C C . THR A 1 84 ? 9.235 6.059 -30.930 1.00 53.94 84 THR A C 1
ATOM 641 O O . THR A 1 84 ? 8.990 5.545 -29.828 1.00 53.94 84 THR A O 1
ATOM 644 N N . PRO A 1 85 ? 8.480 5.757 -32.005 1.00 56.50 85 PRO A N 1
ATOM 645 C CA . PRO A 1 85 ? 7.317 4.867 -31.938 1.00 56.50 85 PRO A CA 1
ATOM 646 C C . PRO A 1 85 ? 7.643 3.495 -31.314 1.00 56.50 85 PRO A C 1
ATOM 648 O O . PRO A 1 85 ? 6.793 2.871 -30.675 1.00 56.50 85 PRO A O 1
ATOM 651 N N . ARG A 1 86 ? 8.903 3.042 -31.432 1.00 54.06 86 ARG A N 1
ATOM 652 C CA . ARG A 1 86 ? 9.435 1.838 -30.767 1.00 54.06 86 ARG A CA 1
ATOM 653 C C . ARG A 1 86 ? 9.394 1.928 -29.235 1.00 54.06 86 ARG A C 1
ATOM 655 O O . ARG A 1 86 ? 9.094 0.923 -28.591 1.00 54.06 86 ARG A O 1
ATOM 662 N N . ARG A 1 87 ? 9.655 3.094 -28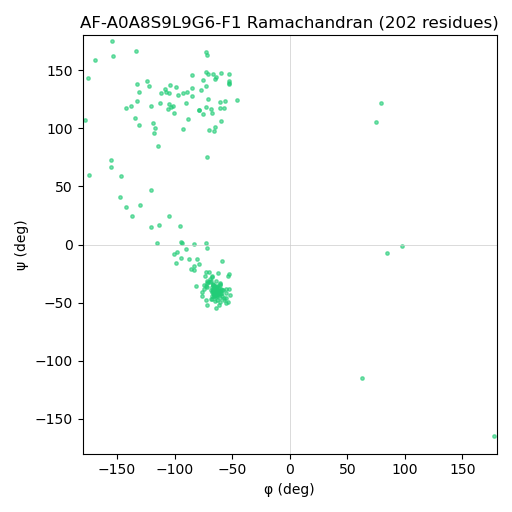.633 1.00 53.19 87 ARG A N 1
ATOM 663 C CA . ARG A 1 87 ? 9.688 3.271 -27.169 1.00 53.19 87 ARG A CA 1
ATOM 664 C C . ARG A 1 87 ? 8.286 3.279 -26.550 1.00 53.19 87 ARG A C 1
ATOM 666 O O . ARG A 1 87 ? 8.088 2.650 -25.511 1.00 53.19 87 ARG A O 1
ATOM 673 N N . ARG A 1 88 ? 7.301 3.891 -27.221 1.00 56.44 88 ARG A N 1
ATOM 674 C CA . ARG A 1 88 ? 5.887 3.902 -26.780 1.00 56.44 88 ARG A CA 1
ATOM 675 C C . ARG A 1 88 ? 5.286 2.492 -26.768 1.00 56.44 88 ARG A C 1
ATOM 677 O O . ARG A 1 88 ? 4.678 2.090 -25.779 1.00 56.44 88 ARG A O 1
ATOM 684 N N . LYS A 1 89 ? 5.558 1.691 -27.808 1.00 57.22 89 LYS A N 1
ATOM 685 C CA . LYS A 1 89 ? 5.102 0.290 -27.896 1.00 57.22 89 LYS A CA 1
ATOM 686 C C . LYS A 1 89 ? 5.720 -0.606 -26.812 1.00 57.22 89 LYS A C 1
ATOM 688 O O . LYS A 1 89 ? 5.026 -1.462 -26.275 1.00 57.22 89 LYS A O 1
ATOM 693 N N . LYS A 1 90 ? 6.995 -0.407 -26.449 1.00 57.75 90 LYS A N 1
ATOM 694 C CA . LYS A 1 90 ? 7.649 -1.170 -25.365 1.00 57.75 90 LYS A CA 1
ATOM 695 C C . LYS A 1 90 ? 7.058 -0.851 -23.984 1.00 57.75 90 LYS A C 1
ATOM 697 O O . LYS A 1 90 ? 6.754 -1.778 -23.240 1.00 57.75 90 LYS A O 1
ATOM 702 N N . LYS A 1 91 ? 6.818 0.427 -23.666 1.00 57.69 91 LYS A N 1
ATOM 703 C CA . LYS A 1 91 ? 6.187 0.826 -22.392 1.00 57.69 91 LYS A CA 1
ATOM 704 C C . LYS A 1 91 ? 4.756 0.289 -22.246 1.00 57.69 91 LYS A C 1
ATOM 706 O O . LYS A 1 91 ? 4.390 -0.155 -21.164 1.00 57.69 91 LYS A O 1
ATOM 711 N N . ALA A 1 92 ? 3.981 0.263 -23.333 1.00 62.06 92 ALA A N 1
ATOM 712 C CA . ALA A 1 92 ? 2.629 -0.302 -23.336 1.00 62.06 92 ALA A CA 1
ATOM 713 C C . ALA A 1 92 ? 2.604 -1.833 -23.163 1.00 62.06 92 ALA A C 1
ATOM 715 O O . ALA A 1 92 ? 1.674 -2.365 -22.577 1.00 62.06 92 ALA A O 1
ATOM 716 N N . LYS A 1 93 ? 3.624 -2.557 -23.639 1.00 61.72 93 LYS A N 1
ATOM 717 C CA . LYS A 1 93 ? 3.707 -4.019 -23.459 1.00 61.72 93 LYS A CA 1
ATOM 718 C C . LYS A 1 93 ? 4.086 -4.418 -22.032 1.00 61.72 93 LYS A C 1
ATOM 720 O O . LYS A 1 93 ? 3.599 -5.417 -21.520 1.00 61.72 93 LYS A O 1
ATOM 725 N N . LEU A 1 94 ? 4.926 -3.618 -21.380 1.00 68.56 94 LEU A N 1
ATOM 726 C CA . LEU A 1 94 ? 5.325 -3.838 -19.991 1.00 68.56 94 LEU A CA 1
ATOM 727 C C . LEU A 1 94 ? 4.269 -3.373 -18.975 1.00 68.56 94 LEU A C 1
ATOM 729 O O . LEU A 1 94 ? 4.319 -3.797 -17.825 1.00 68.56 94 LEU A O 1
ATOM 733 N N . SER A 1 95 ? 3.300 -2.538 -19.366 1.00 74.06 95 SER A N 1
ATOM 734 C CA . SER A 1 95 ? 2.281 -2.026 -18.438 1.00 74.06 95 SER A CA 1
ATOM 735 C C . SER A 1 95 ? 1.404 -3.138 -17.858 1.00 74.06 95 SER A C 1
ATOM 737 O O . SER A 1 95 ? 1.118 -3.116 -16.663 1.00 74.06 95 SER A O 1
ATOM 739 N N . HIS A 1 96 ? 1.039 -4.140 -18.666 1.00 77.19 96 HIS A N 1
ATOM 740 C CA . HIS A 1 96 ? 0.276 -5.292 -18.190 1.00 77.19 96 HIS A CA 1
ATOM 741 C C . HIS A 1 96 ? 1.091 -6.118 -17.187 1.00 77.19 96 HIS A C 1
ATOM 743 O O . HIS A 1 96 ? 0.590 -6.447 -16.117 1.00 77.19 96 HIS A O 1
ATOM 749 N N . VAL A 1 97 ? 2.378 -6.348 -17.473 1.00 79.56 97 VAL A N 1
ATOM 750 C CA . VAL A 1 97 ? 3.305 -7.036 -16.560 1.00 79.56 97 VAL A CA 1
ATOM 751 C C . VAL A 1 97 ? 3.429 -6.273 -15.241 1.00 79.56 97 VAL A C 1
ATOM 753 O O . VAL A 1 97 ? 3.284 -6.867 -14.182 1.00 79.56 97 VAL A O 1
ATOM 756 N N . TYR A 1 98 ? 3.601 -4.950 -15.268 1.00 76.06 98 TYR A N 1
ATOM 757 C CA . TY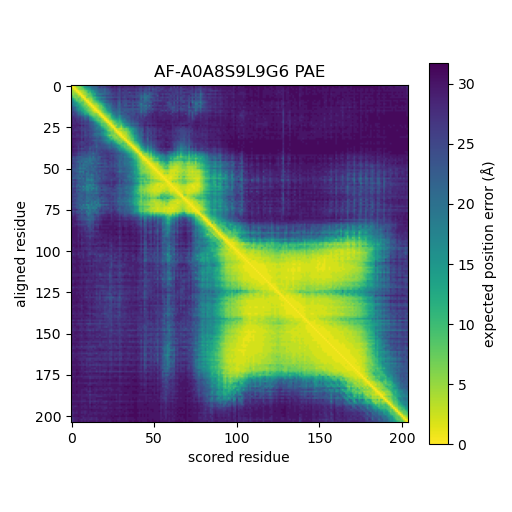R A 1 98 ? 3.665 -4.149 -14.041 1.00 76.06 98 TYR A CA 1
ATOM 758 C C . TYR A 1 98 ? 2.338 -4.096 -13.271 1.00 76.06 98 TYR A C 1
ATOM 760 O O . TYR A 1 98 ? 2.363 -3.968 -12.048 1.00 76.06 98 TYR A O 1
ATOM 768 N N . SER A 1 99 ? 1.196 -4.236 -13.951 1.00 86.62 99 SER A N 1
ATOM 769 C CA . SER A 1 99 ? -0.122 -4.308 -13.308 1.00 86.62 99 SER A CA 1
ATOM 770 C C . SER A 1 99 ? -0.343 -5.609 -12.532 1.00 86.62 99 SER A C 1
ATOM 772 O O . SER A 1 99 ? -1.169 -5.624 -11.623 1.00 86.62 99 SER A O 1
ATOM 774 N N . LEU A 1 100 ? 0.373 -6.684 -12.876 1.00 87.25 100 LEU A N 1
ATOM 775 C CA . LEU A 1 100 ? 0.312 -7.972 -12.174 1.00 87.25 100 LEU A CA 1
ATOM 776 C C . LEU A 1 100 ? 1.208 -8.017 -10.932 1.00 87.25 100 LEU A C 1
ATOM 778 O O . LEU A 1 100 ? 1.259 -9.040 -10.253 1.00 87.25 100 LEU A O 1
ATOM 782 N N . ARG A 1 101 ? 1.922 -6.927 -10.622 1.00 90.38 101 ARG A N 1
ATOM 783 C CA . ARG A 1 101 ? 2.766 -6.856 -9.432 1.00 90.38 101 ARG A CA 1
ATOM 784 C C . ARG A 1 101 ? 1.908 -7.045 -8.170 1.00 90.38 101 ARG A C 1
ATOM 786 O O . ARG A 1 101 ? 1.002 -6.237 -7.947 1.00 90.38 101 ARG A O 1
ATOM 793 N N . PRO A 1 102 ? 2.220 -8.043 -7.323 1.00 94.12 102 PRO A N 1
ATOM 794 C CA . PRO A 1 102 ? 1.548 -8.239 -6.047 1.00 94.12 102 PRO A CA 1
ATOM 795 C C . PRO A 1 102 ? 1.565 -6.963 -5.208 1.00 94.12 102 PRO A C 1
ATOM 797 O O . PRO A 1 102 ? 2.564 -6.239 -5.158 1.00 94.12 102 PRO A O 1
ATOM 800 N N . LYS A 1 103 ? 0.443 -6.671 -4.550 1.00 93.25 103 LYS A N 1
ATOM 801 C CA . LYS A 1 103 ? 0.356 -5.522 -3.643 1.00 93.25 103 LYS A CA 1
ATOM 802 C C . LYS A 1 103 ? 1.167 -5.801 -2.384 1.00 93.25 103 LYS A C 1
ATOM 804 O O . LYS A 1 103 ? 1.210 -6.935 -1.922 1.00 93.25 103 LYS A O 1
ATOM 809 N N . PHE A 1 104 ? 1.762 -4.753 -1.819 1.00 92.50 104 PHE A N 1
ATOM 810 C CA . PHE A 1 104 ? 2.522 -4.852 -0.574 1.00 92.50 104 PHE A CA 1
ATOM 811 C C . PHE A 1 104 ? 1.713 -5.518 0.547 1.00 92.50 104 PHE A C 1
ATOM 813 O O . PHE A 1 104 ? 0.492 -5.319 0.617 1.00 92.50 104 PHE A O 1
ATOM 820 N N . PRO A 1 105 ? 2.383 -6.275 1.434 1.00 95.62 105 PRO A N 1
ATOM 821 C CA . PRO A 1 105 ? 1.703 -6.941 2.523 1.00 95.62 105 PRO A CA 1
ATOM 822 C C . PRO A 1 105 ? 1.138 -5.920 3.516 1.00 95.62 105 PRO A C 1
ATOM 824 O O . PRO A 1 105 ? 1.709 -4.853 3.753 1.00 95.62 105 PRO A O 1
ATOM 827 N N . ARG A 1 106 ? -0.002 -6.258 4.106 1.00 96.31 106 ARG A N 1
ATOM 828 C CA . ARG A 1 106 ? -0.701 -5.498 5.136 1.00 96.31 106 ARG A CA 1
ATOM 829 C C . ARG A 1 106 ? -0.205 -5.926 6.511 1.00 96.31 106 ARG A C 1
ATOM 831 O O . ARG A 1 106 ? -0.171 -7.107 6.829 1.00 96.31 106 ARG A O 1
ATOM 838 N N . SER A 1 107 ? 0.128 -4.950 7.352 1.00 97.00 107 SER A N 1
ATOM 839 C CA . SER A 1 107 ? 0.422 -5.214 8.766 1.00 97.00 107 SER A CA 1
ATOM 840 C C . SER A 1 107 ? -0.848 -5.546 9.556 1.00 97.00 107 SER A C 1
ATOM 842 O O . SER A 1 107 ? -1.955 -5.229 9.118 1.00 97.00 107 SER A O 1
ATOM 844 N N . GLY A 1 108 ? -0.701 -6.084 10.769 1.00 96.25 108 GLY A N 1
ATOM 845 C CA . GLY A 1 108 ? -1.847 -6.342 11.647 1.00 96.25 108 GLY A CA 1
ATOM 846 C C . GLY A 1 108 ? -2.712 -5.112 11.926 1.00 96.25 108 GLY A C 1
ATOM 847 O O . GLY A 1 108 ? -3.937 -5.187 11.867 1.00 96.25 108 GLY A O 1
ATOM 848 N N . TYR A 1 109 ? -2.089 -3.940 12.091 1.00 96.62 109 TYR A N 1
ATOM 849 C CA . TYR A 1 109 ? -2.827 -2.680 12.202 1.00 96.62 109 TYR A CA 1
ATOM 850 C C . TYR A 1 109 ? -3.677 -2.387 10.959 1.00 96.62 109 TYR A C 1
ATOM 852 O O . TYR A 1 109 ? -4.798 -1.916 11.095 1.00 96.62 109 TYR A O 1
ATOM 860 N N . ASN A 1 110 ? -3.190 -2.684 9.747 1.00 97.00 110 ASN A N 1
ATOM 861 C CA . ASN A 1 110 ? -3.976 -2.476 8.526 1.00 97.00 110 ASN A CA 1
ATOM 862 C C . ASN A 1 110 ? -5.213 -3.384 8.484 1.00 97.00 110 ASN A C 1
ATOM 864 O O . ASN A 1 110 ? -6.261 -2.960 7.997 1.00 97.00 110 ASN A O 1
ATOM 868 N N . PHE A 1 111 ? -5.109 -4.614 8.997 1.00 96.62 111 PHE A N 1
ATOM 869 C CA . PHE A 1 111 ? -6.261 -5.505 9.134 1.00 96.62 111 PHE A CA 1
ATOM 870 C C . PHE A 1 111 ? -7.281 -4.943 10.114 1.00 96.62 111 PHE A C 1
ATOM 872 O O . PHE A 1 111 ? -8.423 -4.721 9.711 1.00 96.62 111 PHE A O 1
ATOM 879 N N . PHE A 1 112 ? -6.845 -4.622 11.335 1.00 96.56 112 PHE A N 1
ATOM 880 C CA . PHE A 1 112 ? -7.684 -3.998 12.357 1.00 96.56 112 PHE A CA 1
ATOM 881 C C . PHE A 1 112 ? -8.356 -2.724 11.838 1.00 96.56 112 PHE A C 1
ATOM 883 O O . PHE A 1 112 ? -9.574 -2.583 11.908 1.00 96.56 112 PHE A O 1
ATOM 890 N N . PHE A 1 113 ? -7.575 -1.833 11.222 1.00 96.56 113 PHE A N 1
ATOM 891 C CA . PHE A 1 113 ? -8.075 -0.600 10.631 1.00 96.56 113 PHE A CA 1
ATOM 892 C C . PHE A 1 113 ? -9.146 -0.889 9.585 1.00 96.56 113 PHE A C 1
ATOM 894 O O . PHE A 1 113 ? -10.193 -0.260 9.594 1.00 96.56 113 PHE A O 1
ATOM 901 N N . SER A 1 114 ? -8.920 -1.856 8.692 1.00 96.12 114 SER A N 1
ATOM 902 C CA . SER A 1 114 ? -9.891 -2.184 7.648 1.00 96.12 114 SER A CA 1
ATOM 903 C C . SER A 1 114 ? -11.189 -2.788 8.189 1.00 96.12 114 SER A C 1
ATOM 905 O O . SER A 1 114 ? -12.246 -2.543 7.609 1.00 96.12 114 SER A O 1
ATOM 907 N N . GLU A 1 115 ? -11.127 -3.562 9.274 1.00 95.31 115 GLU A N 1
ATOM 908 C CA . GLU A 1 115 ? -12.295 -4.156 9.930 1.00 95.31 115 GLU A CA 1
ATOM 909 C C . GLU A 1 115 ? -13.102 -3.078 10.670 1.00 95.31 115 GLU A C 1
ATOM 911 O O . GLU A 1 115 ? -14.287 -2.887 10.383 1.00 95.31 115 GLU A O 1
ATOM 916 N N . GLU A 1 116 ? -12.447 -2.287 11.524 1.00 95.12 116 GLU A N 1
ATOM 917 C CA . GLU A 1 116 ? -13.106 -1.223 12.288 1.00 95.12 116 GLU A CA 1
ATOM 918 C C . GLU A 1 116 ? -13.611 -0.087 11.403 1.00 95.12 116 GLU A C 1
ATOM 920 O O . GLU A 1 116 ? -14.725 0.406 11.589 1.00 95.12 116 GLU A O 1
ATOM 925 N N . TYR A 1 117 ? -12.843 0.296 10.382 1.00 94.38 117 TYR A N 1
ATOM 926 C CA . TYR A 1 117 ? -13.268 1.328 9.447 1.00 94.38 117 TYR A CA 1
ATOM 927 C C . TYR A 1 117 ? -14.524 0.889 8.690 1.00 94.38 117 TYR A C 1
ATOM 929 O O . TYR A 1 117 ? -15.461 1.672 8.579 1.00 94.38 117 TYR A O 1
ATOM 937 N N . LYS A 1 118 ? -14.620 -0.370 8.236 1.00 95.62 118 LYS A N 1
ATOM 938 C CA . LYS A 1 118 ? -15.850 -0.884 7.600 1.00 95.62 118 LYS A CA 1
ATOM 939 C C . LYS A 1 118 ? -17.048 -0.850 8.546 1.00 95.62 118 LYS A C 1
ATOM 941 O O . LYS A 1 118 ? -18.138 -0.488 8.111 1.00 95.62 118 LYS A O 1
ATOM 946 N N . ARG A 1 119 ? -16.847 -1.206 9.818 1.00 93.31 119 ARG A N 1
ATOM 947 C CA . ARG A 1 119 ? -17.906 -1.231 10.836 1.00 93.31 119 ARG A CA 1
ATOM 948 C C . ARG A 1 119 ? -18.439 0.166 11.149 1.00 93.31 119 ARG A C 1
ATOM 950 O O . ARG A 1 119 ? -19.644 0.354 11.278 1.00 93.31 119 ARG A O 1
ATOM 957 N N . LEU A 1 120 ? -17.542 1.142 11.264 1.00 92.94 120 LEU A N 1
ATOM 958 C CA . LEU A 1 120 ? -17.864 2.474 11.768 1.00 92.94 120 LEU A CA 1
ATOM 959 C C . LEU A 1 120 ? -18.080 3.525 10.670 1.00 92.94 120 LEU A C 1
ATOM 961 O O . LEU A 1 120 ? -18.668 4.566 10.952 1.00 92.94 120 LEU A O 1
ATOM 965 N N . LYS A 1 121 ? -17.671 3.276 9.417 1.00 93.25 121 LYS A N 1
ATOM 966 C CA . LYS A 1 121 ? -17.773 4.262 8.324 1.00 93.25 121 LYS A CA 1
ATOM 967 C C . LYS A 1 121 ? -19.176 4.849 8.175 1.00 93.25 121 LYS A C 1
ATOM 969 O O . LYS A 1 121 ? -19.310 6.056 8.006 1.00 93.25 121 LYS A O 1
ATOM 974 N N . ALA A 1 122 ? -20.212 4.014 8.255 1.00 92.81 122 ALA A N 1
ATOM 975 C CA . ALA A 1 122 ? -21.595 4.469 8.113 1.00 92.81 122 ALA A CA 1
ATOM 976 C C . ALA A 1 122 ? -22.027 5.408 9.255 1.00 92.81 122 ALA A C 1
ATOM 978 O O . ALA A 1 122 ? -22.731 6.381 9.010 1.00 92.81 122 ALA A O 1
ATOM 979 N N . ALA A 1 123 ? -21.568 5.151 10.483 1.00 92.38 123 ALA A N 1
ATOM 980 C CA . ALA A 1 123 ? -21.887 5.973 11.650 1.00 92.38 123 ALA A CA 1
ATOM 981 C C . ALA A 1 123 ? -21.138 7.319 11.654 1.00 92.38 123 ALA A C 1
ATOM 983 O O . ALA A 1 123 ? -21.637 8.297 12.199 1.00 92.38 123 ALA A O 1
ATOM 984 N N . TYR A 1 124 ? -19.963 7.378 11.021 1.00 90.88 124 TYR A N 1
ATOM 985 C CA . TYR A 1 124 ? -19.126 8.578 10.919 1.00 90.88 124 TYR A CA 1
ATOM 986 C C . TYR A 1 124 ? -19.185 9.228 9.527 1.00 90.88 124 TYR A C 1
ATOM 988 O O . TYR A 1 124 ? -18.246 9.922 9.123 1.00 90.88 124 TYR A O 1
ATOM 996 N N . ALA A 1 125 ? -20.268 9.021 8.772 1.00 91.62 125 ALA A N 1
ATOM 997 C CA . ALA A 1 125 ? -20.440 9.644 7.463 1.00 91.62 125 ALA A CA 1
ATOM 998 C C . ALA A 1 125 ? -20.343 11.180 7.580 1.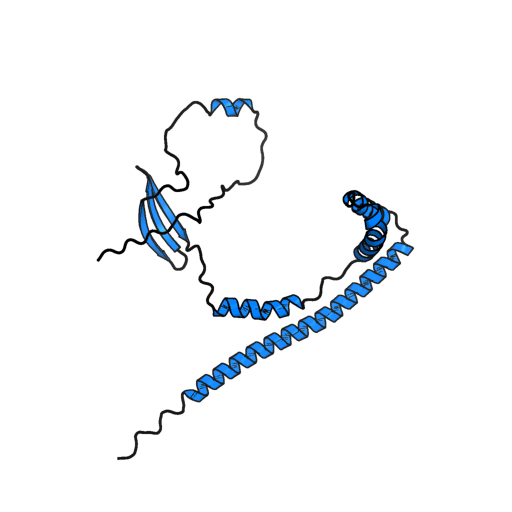00 91.62 125 ALA A C 1
ATOM 1000 O O . ALA A 1 125 ? -21.044 11.805 8.373 1.00 91.62 125 ALA A O 1
ATOM 1001 N N . GLY A 1 126 ? -19.425 11.792 6.824 1.00 91.25 126 GLY A N 1
ATOM 1002 C CA . GLY A 1 126 ? -19.121 13.229 6.903 1.00 91.25 126 GLY A CA 1
ATOM 1003 C C . GLY A 1 126 ? -18.120 13.632 7.999 1.00 91.25 126 GLY A C 1
ATOM 1004 O O . GLY A 1 126 ? -17.666 14.771 8.006 1.00 91.25 126 GLY A O 1
ATOM 1005 N N . GLN A 1 127 ? -17.723 12.711 8.884 1.00 92.75 127 GLN A N 1
ATOM 1006 C CA . GLN A 1 127 ? -16.776 12.923 9.992 1.00 92.75 127 GLN A CA 1
ATOM 1007 C C . GLN A 1 127 ? -15.663 11.851 10.017 1.00 92.75 127 GLN A C 1
ATOM 1009 O O . GLN A 1 127 ? -15.159 11.459 11.070 1.00 92.75 127 GLN A O 1
ATOM 1014 N N . GLU A 1 128 ? -15.236 11.372 8.843 1.00 91.88 128 GLU A N 1
ATOM 1015 C CA . GLU A 1 128 ? -14.288 10.248 8.707 1.00 91.88 128 GLU A CA 1
ATOM 1016 C C . GLU A 1 128 ? -12.899 10.512 9.325 1.00 91.88 128 GLU A C 1
ATOM 1018 O O . GLU A 1 128 ? -12.178 9.587 9.713 1.00 91.88 128 GLU A O 1
ATOM 1023 N N . HIS A 1 129 ? -12.512 11.782 9.449 1.00 92.06 129 HIS A N 1
ATOM 1024 C CA . HIS A 1 129 ? -11.253 12.172 10.078 1.00 92.06 129 HIS A CA 1
ATOM 1025 C C . HIS A 1 129 ? -11.246 11.875 11.588 1.00 92.06 129 HIS A C 1
ATOM 1027 O O . HIS A 1 129 ? -10.229 11.413 12.112 1.00 92.06 129 HIS A O 1
ATOM 1033 N N . TYR A 1 130 ? -12.382 12.047 12.278 1.00 93.88 130 TYR A N 1
ATOM 1034 C CA . TYR A 1 130 ? -12.534 11.623 13.674 1.00 93.88 130 TYR A CA 1
ATOM 1035 C C . TYR A 1 130 ? -12.504 10.102 13.796 1.00 93.88 130 TYR A C 1
ATOM 1037 O O . TYR A 1 130 ? -11.819 9.587 14.676 1.00 93.88 130 TYR A O 1
ATOM 1045 N N . LEU A 1 131 ? -13.150 9.383 12.872 1.00 94.25 131 LEU A N 1
ATOM 1046 C CA . LEU A 1 131 ? -13.115 7.919 12.847 1.00 94.25 131 LEU A CA 1
ATOM 1047 C C . LEU A 1 131 ? -11.679 7.385 12.751 1.00 94.25 131 LEU A C 1
ATOM 1049 O O . LEU A 1 131 ? -11.277 6.512 13.513 1.00 94.25 131 LEU A O 1
ATOM 1053 N N . THR A 1 132 ? -10.883 7.939 11.839 1.00 94.69 132 THR A N 1
ATOM 1054 C CA . THR A 1 132 ? -9.486 7.521 11.647 1.00 94.69 132 THR A CA 1
ATOM 1055 C C . THR A 1 132 ? -8.663 7.731 12.921 1.00 94.69 132 THR A C 1
ATOM 1057 O O . THR A 1 132 ? -7.858 6.875 13.297 1.00 94.69 132 THR A O 1
ATOM 1060 N N . LYS A 1 133 ? -8.890 8.852 13.617 1.00 96.00 133 LYS A N 1
ATOM 1061 C CA . LYS A 1 133 ? -8.242 9.156 14.898 1.00 96.00 133 LYS A CA 1
ATOM 1062 C C . LYS A 1 133 ? -8.672 8.180 15.996 1.00 96.00 133 LYS A C 1
ATOM 1064 O O . LYS A 1 133 ? -7.819 7.703 16.744 1.00 96.00 133 LYS A O 1
ATOM 1069 N N . GLU A 1 134 ? -9.960 7.855 16.051 1.00 95.12 134 GLU A N 1
ATOM 1070 C CA . GLU A 1 134 ? -10.534 6.942 17.039 1.00 95.12 134 GLU A CA 1
ATOM 1071 C C . GLU A 1 134 ? -10.010 5.513 16.871 1.00 95.12 134 GLU A C 1
ATOM 1073 O O . GLU A 1 134 ? -9.558 4.901 17.835 1.00 95.12 134 GLU A O 1
ATOM 1078 N N . ILE A 1 135 ? -9.938 5.011 15.636 1.00 96.31 135 ILE A N 1
ATOM 1079 C CA . ILE A 1 135 ? -9.348 3.696 15.344 1.00 96.31 135 ILE A CA 1
ATOM 1080 C C . ILE A 1 135 ? -7.879 3.650 15.790 1.00 96.31 135 ILE A C 1
ATOM 1082 O O . ILE A 1 135 ? -7.435 2.669 16.389 1.00 96.31 135 ILE A O 1
ATOM 1086 N N . GLY A 1 136 ? -7.120 4.725 15.550 1.00 96.06 136 GLY A N 1
ATOM 1087 C CA . GLY A 1 1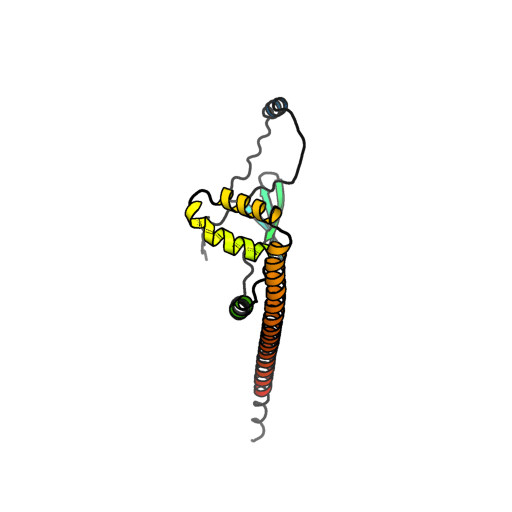36 ? -5.733 4.822 16.004 1.00 96.06 136 GLY A CA 1
ATOM 1088 C C . GLY A 1 136 ? -5.596 4.797 17.531 1.00 96.06 136 GLY A C 1
ATOM 1089 O O . GLY A 1 136 ? -4.653 4.200 18.052 1.00 96.06 136 GLY A O 1
ATOM 1090 N N . ASN A 1 137 ? -6.532 5.414 18.256 1.00 96.00 137 ASN A N 1
ATOM 1091 C CA . ASN A 1 137 ? -6.584 5.359 19.718 1.00 96.00 137 ASN A CA 1
ATOM 1092 C C . ASN A 1 137 ? -6.943 3.954 20.213 1.00 96.00 137 ASN A C 1
ATOM 1094 O O . ASN A 1 137 ? -6.232 3.413 21.060 1.00 96.00 137 ASN A O 1
ATOM 1098 N N . ASN A 1 138 ? -7.968 3.337 19.625 1.00 95.75 138 ASN A N 1
ATOM 1099 C CA . ASN A 1 138 ? -8.400 1.985 19.969 1.00 95.75 138 ASN A CA 1
ATOM 1100 C C . ASN A 1 138 ? -7.285 0.962 19.764 1.00 95.75 138 ASN A C 1
ATOM 1102 O O . ASN A 1 138 ? -7.090 0.110 20.619 1.00 95.75 138 ASN A O 1
ATOM 1106 N N . TRP A 1 139 ? -6.484 1.089 18.703 1.00 95.88 139 TRP A N 1
ATOM 1107 C CA . TRP A 1 139 ? -5.331 0.211 18.493 1.00 95.88 139 TRP A CA 1
ATOM 1108 C C . TRP A 1 139 ? -4.271 0.314 19.601 1.00 95.88 139 TRP A C 1
ATOM 1110 O O . TRP A 1 139 ? -3.692 -0.696 20.004 1.00 95.88 139 TRP A O 1
ATOM 1120 N N . ARG A 1 140 ? -4.002 1.525 20.110 1.00 95.31 140 ARG A N 1
ATOM 1121 C CA . ARG A 1 140 ? -3.039 1.728 21.210 1.00 95.31 140 ARG A CA 1
ATOM 1122 C C . ARG A 1 140 ? -3.565 1.188 22.540 1.00 95.31 140 ARG A C 1
ATOM 1124 O O . ARG A 1 140 ? -2.768 0.705 23.337 1.00 95.31 140 ARG A O 1
ATOM 1131 N N . ASN A 1 141 ? -4.880 1.245 22.736 1.00 95.69 141 ASN A N 1
ATOM 1132 C CA . ASN A 1 141 ? -5.562 0.778 23.943 1.00 95.69 141 ASN A CA 1
ATOM 1133 C C . ASN A 1 141 ? -5.991 -0.698 23.874 1.00 95.69 141 ASN A C 1
ATOM 1135 O O . ASN A 1 141 ? -6.523 -1.222 24.851 1.00 95.69 141 ASN A O 1
ATOM 1139 N N . LEU A 1 142 ? -5.781 -1.365 22.736 1.00 94.62 142 LEU A N 1
ATOM 1140 C CA . LEU A 1 142 ? -6.158 -2.757 22.533 1.00 94.62 142 LEU A CA 1
ATOM 1141 C C . LEU A 1 142 ? -5.347 -3.674 23.459 1.00 94.62 142 LEU A C 1
ATOM 1143 O O . LEU A 1 142 ? -4.146 -3.454 23.672 1.00 94.62 142 LEU A O 1
ATOM 1147 N N . SER A 1 143 ? -5.993 -4.721 23.979 1.00 95.88 143 SER A N 1
ATOM 1148 C CA . SER A 1 143 ? -5.304 -5.725 24.786 1.00 95.88 143 SER A CA 1
ATOM 1149 C C . SER A 1 143 ? -4.182 -6.381 23.963 1.00 95.88 143 SER A C 1
ATOM 1151 O O . SER A 1 143 ? -4.298 -6.511 22.739 1.00 95.88 143 SER A O 1
ATOM 1153 N N . PRO A 1 144 ? -3.063 -6.787 24.590 1.00 94.12 144 PRO A N 1
ATOM 1154 C CA . PRO A 1 144 ? -1.975 -7.432 23.863 1.00 94.12 144 PRO A CA 1
ATOM 1155 C C . PRO A 1 144 ? -2.429 -8.730 23.184 1.00 94.12 144 PRO A C 1
ATOM 1157 O O . PRO A 1 144 ? -1.962 -8.998 22.084 1.00 94.12 144 PRO A O 1
ATOM 1160 N N . SER A 1 145 ? -3.370 -9.464 23.789 1.00 95.50 145 SER A N 1
ATOM 1161 C CA . SER A 1 145 ? -3.926 -10.703 23.233 1.00 95.50 145 SER A CA 1
ATOM 1162 C C . SER A 1 145 ? -4.762 -10.448 21.977 1.00 95.50 145 SER A C 1
ATOM 1164 O O . SER A 1 145 ? -4.530 -11.079 20.952 1.00 95.50 145 SER A O 1
ATOM 1166 N N . ASP A 1 146 ? -5.662 -9.461 21.991 1.00 93.69 146 ASP A N 1
ATOM 1167 C CA . ASP A 1 146 ? -6.439 -9.124 20.789 1.00 93.69 146 ASP A CA 1
ATOM 1168 C C . ASP A 1 146 ? -5.529 -8.567 19.689 1.00 93.69 146 ASP A C 1
ATOM 1170 O O . ASP A 1 146 ? -5.702 -8.843 18.502 1.00 93.69 146 ASP A O 1
ATOM 1174 N N . ARG A 1 147 ? -4.517 -7.785 20.084 1.00 95.06 147 ARG A N 1
ATOM 1175 C CA . ARG A 1 147 ? -3.525 -7.238 19.159 1.00 95.06 147 ARG A CA 1
ATOM 1176 C C . ARG A 1 147 ? -2.697 -8.335 18.494 1.00 95.06 147 ARG A C 1
ATOM 1178 O O . ARG A 1 147 ? -2.361 -8.187 17.321 1.00 95.06 147 ARG A O 1
ATOM 1185 N N . GLU A 1 148 ? -2.383 -9.404 19.217 1.00 96.19 148 GLU A N 1
ATOM 1186 C CA . GLU A 1 148 ? -1.640 -10.562 18.718 1.00 96.19 148 GLU A CA 1
ATOM 1187 C C . GLU A 1 148 ? -2.386 -11.263 17.578 1.00 96.19 148 GLU A C 1
ATOM 1189 O O . GLU A 1 148 ? -1.784 -11.498 16.533 1.00 96.19 148 GLU A O 1
ATOM 1194 N N . VAL A 1 149 ? -3.708 -11.439 17.686 1.00 96.62 149 VAL A N 1
ATOM 1195 C CA . VAL A 1 149 ? -4.544 -12.002 16.603 1.00 96.62 149 VAL A CA 1
ATOM 1196 C C . VAL A 1 149 ? -4.378 -11.214 15.299 1.00 96.62 149 VAL A C 1
ATOM 1198 O O . VAL A 1 149 ? -4.273 -11.774 14.208 1.00 96.62 149 VAL A O 1
ATOM 1201 N N . PHE A 1 150 ? -4.325 -9.882 15.382 1.00 96.62 150 PHE A N 1
ATOM 1202 C CA . PHE A 1 150 ? -4.088 -9.054 14.200 1.00 96.62 150 PHE A CA 1
ATOM 1203 C C . PHE A 1 150 ? -2.641 -9.127 13.712 1.00 96.62 150 PHE A C 1
ATOM 1205 O O . PHE A 1 150 ? -2.403 -9.065 12.506 1.00 96.62 150 PHE A O 1
ATOM 1212 N N . GLN A 1 151 ? -1.665 -9.240 14.612 1.00 95.88 151 GLN A N 1
ATOM 1213 C CA . GLN A 1 151 ? -0.264 -9.418 14.231 1.00 95.88 151 GLN A CA 1
ATOM 1214 C C . GLN A 1 151 ? -0.046 -10.736 13.484 1.00 95.88 151 GLN A C 1
ATOM 1216 O O . GLN A 1 151 ? 0.642 -10.720 12.465 1.00 95.88 151 GLN A O 1
ATOM 1221 N N . GLU A 1 152 ? -0.690 -11.818 13.918 1.00 96.88 152 GLU A N 1
ATOM 1222 C CA . GLU A 1 152 ? -0.691 -13.115 13.237 1.00 96.88 152 GLU A CA 1
ATOM 1223 C C . GLU A 1 152 ? -1.286 -13.002 11.828 1.00 96.88 152 GLU A C 1
ATOM 1225 O O . GLU A 1 152 ? -0.606 -13.331 10.856 1.00 96.88 152 GLU A O 1
ATOM 1230 N N . LYS A 1 153 ? -2.467 -12.375 11.676 1.00 96.00 153 LYS A N 1
ATOM 1231 C CA . LYS A 1 153 ? -3.035 -12.045 10.349 1.00 96.00 153 LYS A CA 1
ATOM 1232 C C . LYS A 1 153 ? -2.042 -11.268 9.470 1.00 96.00 153 LYS A C 1
ATOM 1234 O O . LYS A 1 153 ? -1.965 -11.475 8.261 1.00 96.00 153 LYS A O 1
ATOM 1239 N N . GLY A 1 154 ? -1.276 -10.350 10.065 1.00 96.75 154 GLY A N 1
ATOM 1240 C CA . GLY A 1 154 ? -0.211 -9.614 9.381 1.00 96.75 154 GLY A CA 1
ATOM 1241 C C . GLY A 1 154 ? 0.964 -10.499 8.950 1.00 96.75 154 GLY A C 1
ATOM 1242 O O . GLY A 1 154 ? 1.495 -10.319 7.855 1.00 96.75 154 GLY A O 1
ATOM 1243 N N . ALA A 1 155 ? 1.365 -11.459 9.782 1.00 97.00 155 ALA A N 1
ATOM 1244 C CA . ALA A 1 155 ? 2.421 -12.417 9.467 1.00 97.00 155 ALA A CA 1
ATOM 1245 C C . ALA A 1 155 ? 2.009 -13.347 8.314 1.00 97.00 155 ALA A C 1
ATOM 1247 O O . ALA A 1 155 ? 2.766 -13.500 7.354 1.00 97.00 155 ALA A O 1
ATOM 1248 N N . GLU A 1 156 ? 0.782 -13.866 8.339 1.00 96.69 156 GLU A N 1
ATOM 1249 C CA . GLU A 1 156 ? 0.207 -14.650 7.238 1.00 96.69 156 GLU A CA 1
ATOM 1250 C C . GLU A 1 156 ? 0.175 -13.855 5.919 1.00 96.69 156 GLU A C 1
ATOM 1252 O O . GLU A 1 156 ? 0.468 -14.373 4.838 1.00 96.69 156 GLU A O 1
ATOM 1257 N N . ASP A 1 157 ? -0.144 -12.560 5.988 1.00 97.12 157 ASP A N 1
ATOM 1258 C CA . ASP A 1 157 ? -0.198 -11.666 4.828 1.00 97.12 157 ASP A CA 1
ATOM 1259 C C . ASP A 1 157 ? 1.192 -11.431 4.206 1.00 97.12 157 ASP A C 1
ATOM 1261 O O . ASP A 1 157 ? 1.334 -11.392 2.978 1.00 97.12 157 ASP A O 1
ATOM 1265 N N . ILE A 1 158 ? 2.238 -11.382 5.038 1.00 95.75 158 ILE A N 1
ATOM 1266 C CA . ILE A 1 158 ? 3.636 -11.375 4.586 1.00 95.75 158 ILE A CA 1
ATOM 1267 C C . ILE A 1 158 ? 3.963 -12.670 3.833 1.00 95.75 158 ILE A C 1
ATOM 1269 O O . ILE A 1 158 ? 4.619 -12.619 2.789 1.00 95.75 158 ILE A O 1
ATOM 1273 N N . GLU A 1 159 ? 3.517 -13.828 4.319 1.00 96.69 159 GLU A N 1
ATOM 1274 C CA . GLU A 1 159 ? 3.741 -15.106 3.634 1.00 96.69 159 GLU A CA 1
ATOM 1275 C C . GLU A 1 159 ? 3.000 -15.194 2.302 1.00 96.69 159 GLU A C 1
ATOM 1277 O O . GLU A 1 159 ? 3.585 -15.617 1.298 1.00 96.69 159 GLU A O 1
ATOM 1282 N N . ARG A 1 160 ? 1.744 -14.729 2.256 1.00 97.19 160 ARG A N 1
ATOM 1283 C CA . ARG A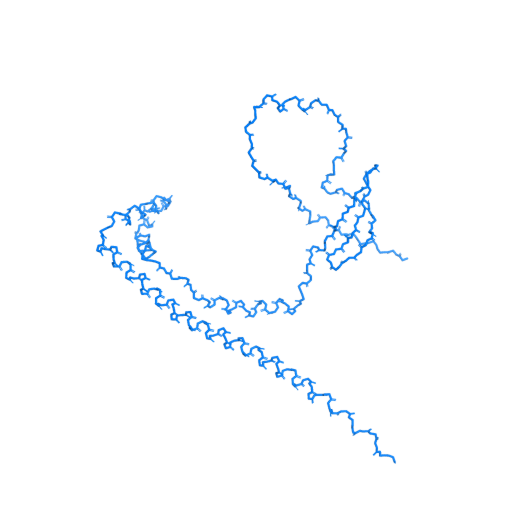 1 160 ? 0.999 -14.602 0.998 1.00 97.19 160 ARG A CA 1
ATOM 1284 C C . ARG A 1 160 ? 1.778 -13.746 0.005 1.00 97.19 160 ARG A C 1
ATOM 1286 O O . ARG A 1 160 ? 2.003 -14.189 -1.119 1.00 97.19 160 ARG A O 1
ATOM 1293 N N . TYR A 1 161 ? 2.231 -12.561 0.420 1.00 96.94 161 TYR A N 1
ATOM 1294 C CA . TYR A 1 161 ? 2.998 -11.668 -0.448 1.00 96.94 161 TYR A CA 1
ATOM 1295 C C . TYR A 1 161 ? 4.287 -12.321 -0.949 1.00 96.94 161 TYR A C 1
ATOM 1297 O O . TYR A 1 161 ? 4.594 -12.223 -2.133 1.00 96.94 161 TYR A O 1
ATOM 1305 N N . LYS A 1 162 ? 5.024 -13.040 -0.093 1.00 96.25 162 LYS A N 1
ATOM 1306 C CA . LYS A 1 162 ? 6.223 -13.786 -0.512 1.00 96.25 162 LYS A CA 1
ATOM 1307 C C . LYS A 1 162 ? 5.896 -14.815 -1.597 1.00 96.25 162 LYS A C 1
ATOM 1309 O O . LYS A 1 162 ? 6.620 -14.898 -2.588 1.00 96.25 162 LYS A O 1
ATOM 1314 N N . ARG A 1 163 ? 4.802 -15.567 -1.437 1.00 96.19 163 ARG A N 1
ATOM 1315 C CA . ARG A 1 163 ? 4.356 -16.573 -2.412 1.00 96.19 163 ARG A CA 1
ATOM 1316 C C . ARG A 1 163 ? 3.954 -15.930 -3.740 1.00 96.19 163 ARG A C 1
ATOM 1318 O O . ARG A 1 163 ? 4.429 -16.352 -4.790 1.00 96.19 163 ARG A O 1
ATOM 1325 N N . GLU A 1 164 ? 3.140 -14.878 -3.697 1.00 95.88 164 GLU A N 1
ATOM 1326 C CA . GLU A 1 164 ? 2.720 -14.128 -4.887 1.00 95.88 164 GLU A CA 1
ATOM 1327 C C . GLU A 1 164 ? 3.910 -13.466 -5.593 1.00 95.88 164 GLU A C 1
ATOM 1329 O O . GLU A 1 164 ? 4.005 -13.505 -6.817 1.00 95.88 164 GLU A O 1
ATOM 1334 N N . MET A 1 165 ? 4.861 -12.908 -4.840 1.00 93.94 165 MET A N 1
ATOM 1335 C CA . MET A 1 165 ? 6.073 -12.304 -5.395 1.00 93.94 165 MET A CA 1
ATOM 1336 C C . MET A 1 165 ? 6.991 -13.321 -6.059 1.00 93.94 165 MET A C 1
ATOM 1338 O O . MET A 1 165 ? 7.613 -12.988 -7.065 1.00 93.94 165 MET A O 1
ATOM 1342 N N . ALA A 1 166 ? 7.077 -14.546 -5.536 1.00 94.88 166 ALA A N 1
ATOM 1343 C CA . ALA A 1 166 ? 7.829 -15.615 -6.185 1.00 94.88 166 ALA A CA 1
ATOM 1344 C C . ALA A 1 166 ? 7.225 -15.964 -7.556 1.00 94.88 166 ALA A C 1
ATOM 1346 O O . ALA A 1 166 ? 7.959 -16.057 -8.539 1.00 94.88 166 ALA A O 1
ATOM 1347 N N . VAL A 1 167 ? 5.893 -16.068 -7.636 1.00 94.00 167 VAL A N 1
ATOM 1348 C CA . VAL A 1 167 ? 5.165 -16.294 -8.898 1.00 94.00 167 VAL A CA 1
ATOM 1349 C C . VAL A 1 167 ? 5.318 -15.108 -9.851 1.00 94.00 167 VAL A C 1
ATOM 1351 O O . VAL A 1 167 ? 5.565 -15.284 -11.039 1.00 94.00 167 VAL A O 1
ATOM 1354 N N . TYR A 1 168 ? 5.214 -13.880 -9.345 1.00 93.12 168 TYR A N 1
ATOM 1355 C CA . TYR A 1 168 ? 5.408 -12.683 -10.157 1.00 93.12 168 TYR A CA 1
ATOM 1356 C C . TYR A 1 168 ? 6.830 -12.597 -10.710 1.00 93.12 168 TYR A C 1
ATOM 1358 O O . TYR A 1 168 ? 7.021 -12.271 -11.878 1.00 93.12 168 TYR A O 1
ATOM 1366 N N . LYS A 1 169 ? 7.838 -12.910 -9.890 1.00 91.31 169 LYS A N 1
ATOM 1367 C CA . LYS A 1 169 ? 9.233 -12.906 -10.324 1.00 91.31 169 LYS A CA 1
ATOM 1368 C C . LYS A 1 169 ? 9.466 -13.942 -11.422 1.00 91.31 169 LYS A C 1
ATOM 1370 O O . LYS A 1 169 ? 10.001 -13.578 -12.461 1.00 91.31 169 LYS A O 1
ATOM 1375 N N . SER A 1 170 ? 8.987 -15.178 -11.254 1.00 90.12 170 SER A N 1
ATOM 1376 C CA . SER A 1 170 ? 9.107 -16.199 -12.304 1.00 90.12 170 SER A CA 1
ATOM 1377 C C . SER A 1 170 ? 8.344 -15.824 -13.584 1.00 90.12 170 SER A C 1
ATOM 1379 O O . SER A 1 170 ? 8.827 -16.062 -14.693 1.00 90.12 170 SER A O 1
ATOM 1381 N N . PHE A 1 171 ? 7.188 -15.166 -13.461 1.00 89.12 171 PHE A N 1
ATOM 1382 C CA . PHE A 1 171 ? 6.450 -14.619 -14.600 1.00 89.12 171 PHE A CA 1
ATOM 1383 C C . PHE A 1 171 ? 7.234 -13.518 -15.332 1.00 89.12 171 PHE A C 1
ATOM 1385 O O . PHE A 1 171 ? 7.320 -13.528 -16.557 1.00 89.12 171 PHE A O 1
ATOM 1392 N N . VAL A 1 172 ? 7.846 -12.581 -14.605 1.00 88.50 172 VAL A N 1
ATOM 1393 C CA . VAL A 1 172 ? 8.675 -11.525 -15.207 1.00 88.50 172 VAL A CA 1
ATOM 1394 C C . VAL A 1 172 ? 9.919 -12.113 -15.865 1.00 88.50 172 VAL A C 1
ATOM 1396 O O . VAL A 1 172 ? 10.247 -11.710 -16.978 1.00 88.50 172 VAL A O 1
ATOM 1399 N N . ASP A 1 173 ? 10.580 -13.071 -15.216 1.00 88.06 173 ASP A N 1
ATOM 1400 C CA . ASP A 1 173 ? 11.786 -13.718 -15.736 1.00 88.06 173 ASP A CA 1
ATOM 1401 C C . ASP A 1 173 ? 11.475 -14.490 -17.033 1.00 88.06 173 ASP A C 1
ATOM 1403 O O . ASP A 1 173 ? 12.196 -14.357 -18.022 1.00 88.06 173 ASP A O 1
ATOM 1407 N N . SER A 1 174 ? 10.354 -15.219 -17.083 1.00 85.94 174 SER A N 1
ATOM 1408 C CA . SER A 1 174 ? 9.903 -15.912 -18.303 1.00 85.94 174 SER A CA 1
ATOM 1409 C C . SER A 1 174 ? 9.459 -14.952 -19.411 1.00 85.94 174 SER A C 1
ATOM 1411 O O . SER A 1 174 ? 9.786 -15.169 -20.579 1.00 85.94 174 SER A O 1
ATOM 1413 N N . PHE A 1 175 ? 8.776 -13.854 -19.074 1.00 82.06 175 PHE A N 1
ATOM 1414 C CA . PHE A 1 175 ? 8.415 -12.815 -20.040 1.00 82.06 175 PHE A CA 1
ATOM 1415 C C . PHE A 1 175 ? 9.654 -12.110 -20.608 1.00 82.06 175 PHE A C 1
ATOM 1417 O O . PHE A 1 175 ? 9.729 -11.851 -21.812 1.00 82.06 175 PHE A O 1
ATOM 1424 N N . ALA A 1 176 ? 10.646 -11.829 -19.759 1.00 80.44 176 ALA A N 1
ATOM 1425 C CA . ALA A 1 176 ? 11.926 -11.280 -20.176 1.00 80.44 176 ALA A CA 1
ATOM 1426 C C . ALA A 1 176 ? 12.633 -12.255 -21.125 1.00 80.44 176 ALA A C 1
ATOM 1428 O O . ALA A 1 176 ? 12.926 -11.854 -22.249 1.00 80.44 176 ALA A O 1
ATOM 1429 N N . ALA A 1 177 ? 12.789 -13.527 -20.738 1.00 79.50 177 ALA A N 1
ATOM 1430 C CA . ALA A 1 177 ? 13.396 -14.581 -21.557 1.00 79.50 177 ALA A CA 1
ATOM 1431 C C . ALA A 1 177 ? 12.707 -14.750 -22.926 1.00 79.50 177 ALA A C 1
ATOM 1433 O O . ALA A 1 177 ? 13.374 -14.771 -23.959 1.00 79.50 177 ALA A O 1
ATOM 1434 N N . GLY A 1 178 ? 11.370 -14.782 -22.956 1.00 74.38 178 GLY A N 1
ATOM 1435 C CA . GLY A 1 178 ? 10.598 -14.869 -24.199 1.00 74.38 178 GLY A CA 1
ATOM 1436 C C . GLY A 1 178 ? 10.769 -13.646 -25.106 1.00 74.38 178 GLY A C 1
ATOM 1437 O O . GLY A 1 178 ? 10.749 -13.773 -26.329 1.00 74.38 178 GLY A O 1
ATOM 1438 N N . SER A 1 179 ? 10.990 -12.460 -24.528 1.00 68.38 179 SER A N 1
ATOM 1439 C CA . SER A 1 179 ? 11.267 -11.251 -25.307 1.00 68.38 179 SER A CA 1
ATOM 1440 C C . SER A 1 179 ? 12.660 -11.249 -25.946 1.00 68.38 179 SER A C 1
ATOM 1442 O O . SER A 1 179 ? 12.785 -10.734 -27.055 1.00 68.38 179 SER A O 1
ATOM 1444 N N . VAL A 1 180 ? 13.669 -11.845 -25.293 1.00 67.44 180 VAL A N 1
ATOM 1445 C CA . VAL A 1 180 ? 15.037 -11.965 -25.838 1.00 67.44 180 VAL A CA 1
ATOM 1446 C C . VAL A 1 180 ? 15.103 -13.055 -26.907 1.00 67.44 180 VAL A C 1
ATOM 1448 O O . VAL A 1 180 ? 15.576 -12.807 -28.008 1.00 67.44 180 VAL A O 1
ATOM 1451 N N . ALA A 1 181 ? 14.492 -14.217 -26.662 1.00 67.75 181 ALA A N 1
ATOM 1452 C CA . ALA A 1 181 ? 14.428 -15.287 -27.659 1.00 67.75 181 ALA A CA 1
ATOM 1453 C C . ALA A 1 181 ? 13.690 -14.854 -28.943 1.00 67.75 181 ALA A C 1
ATOM 1455 O O . ALA A 1 181 ? 14.061 -15.242 -30.049 1.00 67.75 181 ALA A O 1
ATOM 1456 N N . ALA A 1 182 ? 12.659 -14.008 -28.820 1.00 62.31 182 ALA A N 1
ATOM 1457 C CA . ALA A 1 182 ? 11.966 -13.441 -29.975 1.00 62.31 182 ALA A CA 1
ATOM 1458 C C . ALA A 1 182 ? 12.824 -12.430 -30.757 1.00 62.31 182 ALA A C 1
ATOM 1460 O O . ALA A 1 182 ? 12.628 -12.289 -31.965 1.00 62.31 182 ALA A O 1
ATOM 1461 N N . THR A 1 183 ? 13.754 -11.720 -30.104 1.00 60.00 183 THR A N 1
ATOM 1462 C CA . THR A 1 183 ? 14.706 -10.853 -30.813 1.00 60.00 183 THR A CA 1
ATOM 1463 C C . THR A 1 183 ? 15.804 -11.659 -31.485 1.00 60.00 183 THR A C 1
ATOM 1465 O O . THR A 1 183 ? 16.101 -11.377 -32.640 1.00 60.00 183 THR A O 1
ATOM 1468 N N . ASP A 1 184 ? 16.323 -12.695 -30.829 1.00 60.50 184 ASP A N 1
ATOM 1469 C CA . ASP A 1 184 ? 17.395 -13.533 -31.376 1.00 60.50 184 ASP A CA 1
ATOM 1470 C C . ASP A 1 184 ? 16.902 -14.333 -32.594 1.00 60.50 184 ASP A C 1
ATOM 1472 O O . ASP A 1 184 ? 17.574 -14.390 -33.618 1.00 60.50 184 ASP A O 1
ATOM 1476 N N . ASN A 1 185 ? 15.665 -14.844 -32.555 1.00 63.31 185 ASN A N 1
ATOM 1477 C CA . ASN A 1 185 ? 15.043 -15.523 -33.698 1.00 63.31 185 ASN A CA 1
ATOM 1478 C C . ASN A 1 185 ? 14.722 -14.556 -34.862 1.00 63.31 185 ASN A C 1
ATOM 1480 O O . ASN A 1 185 ? 14.800 -14.923 -36.031 1.00 63.31 185 ASN A O 1
ATOM 1484 N N . ALA A 1 186 ? 14.394 -13.291 -34.571 1.00 58.56 186 ALA A N 1
ATOM 1485 C CA . ALA A 1 186 ? 14.201 -12.279 -35.612 1.00 58.56 186 ALA A CA 1
ATOM 1486 C C . ALA A 1 186 ? 15.523 -11.848 -36.275 1.00 58.56 186 ALA A C 1
ATOM 1488 O O . ALA A 1 186 ? 15.511 -11.514 -37.456 1.00 58.56 186 ALA A O 1
ATOM 1489 N N . VAL A 1 187 ? 16.637 -11.868 -35.533 1.00 58.97 187 VAL A N 1
ATOM 1490 C CA . VAL A 1 187 ? 17.988 -11.604 -36.059 1.00 58.97 187 VAL A CA 1
ATOM 1491 C C . 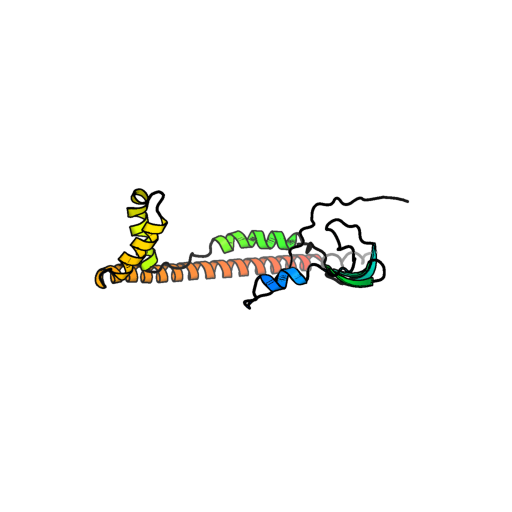VAL A 1 187 ? 18.470 -12.786 -36.901 1.00 58.97 187 VAL A C 1
ATOM 1493 O O . VAL A 1 187 ? 18.820 -12.581 -38.057 1.00 58.97 187 VAL A O 1
ATOM 1496 N N . ALA A 1 188 ? 18.337 -14.020 -36.407 1.00 58.84 188 ALA A N 1
ATOM 1497 C CA . ALA A 1 188 ? 18.696 -15.222 -37.166 1.00 58.84 188 ALA A CA 1
ATOM 1498 C C . ALA A 1 188 ? 17.891 -15.366 -38.475 1.00 58.84 188 ALA A C 1
ATOM 1500 O O . ALA A 1 188 ? 18.411 -15.816 -39.492 1.00 58.84 188 ALA A O 1
ATOM 1501 N N . LYS A 1 189 ? 16.619 -14.937 -38.486 1.00 50.69 189 LYS A N 1
ATOM 1502 C CA . LYS A 1 189 ? 15.789 -14.911 -39.703 1.00 50.69 189 LYS A CA 1
ATOM 1503 C C . LYS A 1 189 ? 16.181 -13.804 -40.693 1.00 50.69 189 LYS A C 1
ATOM 1505 O O . LYS A 1 189 ? 15.863 -13.930 -41.871 1.00 50.69 189 LYS A O 1
ATOM 1510 N N . ALA A 1 190 ? 16.816 -12.728 -40.231 1.00 55.47 190 ALA A N 1
ATOM 1511 C CA . ALA A 1 190 ? 17.326 -11.669 -41.099 1.00 55.47 190 ALA A CA 1
ATOM 1512 C C . ALA A 1 190 ? 18.683 -12.047 -41.712 1.00 55.47 190 ALA A C 1
ATOM 1514 O O . ALA A 1 190 ? 18.914 -11.746 -42.874 1.00 55.47 190 ALA A O 1
ATOM 1515 N N . GLU A 1 191 ? 19.533 -12.756 -40.964 1.00 53.06 191 GLU A N 1
ATOM 1516 C CA . GLU A 1 191 ? 20.832 -13.247 -41.449 1.00 53.06 191 GLU A CA 1
ATOM 1517 C C . GLU A 1 191 ? 20.673 -14.400 -42.457 1.00 53.06 191 GLU A C 1
ATOM 1519 O O . GLU A 1 191 ? 21.354 -14.426 -43.473 1.00 53.06 191 GLU A O 1
ATOM 1524 N N . ALA A 1 192 ? 19.690 -15.289 -42.274 1.00 55.00 192 ALA A N 1
ATOM 1525 C CA . ALA A 1 192 ? 19.410 -16.373 -43.226 1.00 55.00 192 ALA A CA 1
ATOM 1526 C C . ALA A 1 192 ? 18.779 -15.921 -44.566 1.00 55.00 192 ALA A C 1
ATOM 1528 O O . ALA A 1 192 ? 18.520 -16.758 -45.428 1.00 55.00 192 ALA A O 1
ATOM 1529 N N . ALA A 1 193 ? 18.476 -14.629 -44.735 1.00 54.53 193 ALA A N 1
ATOM 1530 C CA . ALA A 1 193 ? 17.914 -14.074 -45.969 1.00 54.53 193 ALA A CA 1
ATOM 1531 C C . ALA A 1 193 ? 18.959 -13.370 -46.861 1.00 54.53 193 ALA A C 1
ATOM 1533 O O . ALA A 1 193 ? 18.617 -13.015 -47.983 1.00 54.53 193 ALA A O 1
ATOM 1534 N N . ASP A 1 194 ? 20.195 -13.184 -46.382 1.00 44.50 194 ASP A N 1
ATOM 1535 C CA . ASP A 1 194 ? 21.284 -12.494 -47.104 1.00 44.50 194 ASP A CA 1
ATOM 1536 C C . ASP A 1 194 ? 22.210 -13.466 -47.875 1.00 44.50 194 ASP A C 1
ATOM 1538 O O . ASP A 1 194 ? 22.981 -13.047 -48.727 1.00 44.50 194 ASP A O 1
ATOM 1542 N N . GLU A 1 195 ? 22.107 -14.784 -47.649 1.00 51.72 195 GLU A N 1
ATOM 1543 C CA . GLU A 1 195 ? 22.942 -15.811 -48.315 1.00 51.72 195 GLU A CA 1
ATOM 1544 C C . GLU A 1 195 ? 22.296 -16.461 -49.566 1.00 51.72 195 GLU A C 1
ATOM 1546 O O . GLU A 1 195 ? 22.741 -17.514 -50.016 1.00 51.72 195 GLU A O 1
ATOM 1551 N N . ALA A 1 196 ? 21.240 -15.878 -50.150 1.00 53.59 196 ALA A N 1
ATOM 1552 C CA . ALA A 1 196 ? 20.496 -16.487 -51.269 1.00 53.59 196 ALA A CA 1
ATOM 1553 C C . ALA A 1 196 ? 20.599 -15.748 -52.624 1.00 53.59 196 ALA A C 1
ATOM 1555 O O . ALA A 1 196 ? 19.783 -16.020 -53.505 1.00 53.59 196 ALA A O 1
ATOM 1556 N N . GLU A 1 197 ? 21.569 -14.842 -52.817 1.00 49.62 197 GLU A N 1
ATOM 1557 C CA . GLU A 1 197 ? 21.717 -14.068 -54.072 1.00 49.62 197 GLU A CA 1
ATOM 1558 C C . GLU A 1 197 ? 23.053 -14.240 -54.829 1.00 49.62 197 GLU A C 1
ATOM 1560 O O . GLU A 1 197 ? 23.309 -13.474 -55.751 1.00 49.62 197 GLU A O 1
ATOM 1565 N N . ASP A 1 198 ? 23.880 -15.253 -54.536 1.00 45.03 198 ASP A N 1
ATOM 1566 C CA . ASP A 1 198 ? 25.193 -15.415 -55.205 1.00 45.03 198 ASP A CA 1
ATOM 1567 C C . ASP A 1 198 ? 25.356 -16.754 -55.958 1.00 45.03 198 ASP A C 1
ATOM 1569 O O . ASP A 1 198 ? 26.354 -17.445 -55.820 1.00 45.03 198 ASP A O 1
ATOM 1573 N N . GLU A 1 199 ? 24.359 -17.154 -56.756 1.00 48.41 199 GLU A N 1
ATOM 1574 C CA . GLU A 1 199 ? 24.486 -18.250 -57.743 1.00 48.41 199 GLU A CA 1
ATOM 1575 C C . GLU A 1 199 ? 23.613 -17.960 -58.985 1.00 48.41 199 GLU A C 1
ATOM 1577 O O . GLU A 1 199 ? 22.673 -18.689 -59.310 1.00 48.41 199 GLU A O 1
ATOM 1582 N N . ALA A 1 200 ? 23.864 -16.840 -59.672 1.00 49.56 200 ALA A N 1
ATOM 1583 C CA . ALA A 1 200 ? 23.213 -16.529 -60.950 1.00 49.56 200 ALA A CA 1
ATOM 1584 C C . ALA A 1 200 ? 24.108 -15.735 -61.922 1.00 49.56 200 ALA A C 1
ATOM 1586 O O . ALA A 1 200 ? 23.620 -14.828 -62.578 1.00 49.56 200 ALA A O 1
ATOM 1587 N N . GLU A 1 201 ? 25.401 -16.051 -62.045 1.00 47.38 201 GLU A N 1
ATOM 1588 C CA . GLU A 1 201 ? 26.258 -15.539 -63.140 1.00 47.38 201 GLU A CA 1
ATOM 1589 C C . GLU A 1 201 ? 27.445 -16.497 -63.385 1.00 47.38 201 GLU A C 1
ATOM 1591 O O . GLU A 1 201 ? 28.603 -16.206 -63.101 1.00 47.38 201 GLU A O 1
ATOM 1596 N N . ALA A 1 202 ? 27.159 -17.710 -63.867 1.00 47.38 202 ALA A N 1
ATOM 1597 C CA . ALA A 1 202 ? 28.173 -18.586 -64.461 1.00 47.38 202 ALA A CA 1
ATOM 1598 C C . ALA A 1 202 ? 27.513 -19.565 -65.443 1.00 47.38 202 ALA A C 1
ATOM 1600 O O . ALA A 1 202 ? 27.338 -20.748 -65.155 1.00 47.38 202 ALA A O 1
ATOM 1601 N N . GLY A 1 203 ? 27.090 -19.070 -66.606 1.00 48.53 203 GLY A N 1
ATOM 1602 C CA . GLY A 1 203 ? 26.472 -19.929 -67.615 1.00 48.53 203 GLY A CA 1
ATOM 1603 C C . GLY A 1 203 ? 26.165 -19.236 -68.934 1.00 48.53 203 GLY A C 1
ATOM 1604 O O . GLY A 1 203 ? 25.006 -19.207 -69.343 1.00 48.53 203 GLY A O 1
ATOM 1605 N N . LEU A 1 204 ? 27.197 -18.700 -69.589 1.00 39.44 204 LEU A N 1
ATOM 1606 C CA . LEU A 1 204 ? 27.209 -18.472 -71.037 1.00 39.44 204 LEU A CA 1
ATOM 1607 C C . LEU A 1 204 ? 28.202 -19.435 -71.688 1.00 39.44 204 LEU A C 1
ATOM 1609 O O . LEU A 1 204 ? 29.346 -19.514 -71.187 1.00 39.44 204 LEU A O 1
#

pLDDT: mean 71.71, std 21.93, range [33.28, 97.19]

Mean predicted aligned error: 20.44 Å

InterPro domains:
  IPR009071 High mobility group box domain [PF09011] (101-168)
  IPR009071 High mobility group box domain [PS50118] (102-169)
  IPR009071 High mobility group box domain [SM00398] (101-170)
  IPR036910 High mobility group box domain superfamily [G3DSA:1.10.30.10] (101-174)
  IPR036910 High mobility group box domain superfamily [SSF47095] (102-170)
  IPR060397 MNM1/HMG9-like, small beta-sheet domain [PF27637] (49-78)

Radius of gyration: 33.05 Å; Cα contacts (8 Å, |Δi|>4): 112; chains: 1; bounding box: 50×75×96 Å

Solvent-accessible surface area (backbone atoms only — not comparable to full-atom values): 13099 Å² total; per-residue (Å²): 142,86,84,88,81,87,83,80,95,80,79,90,82,86,78,88,88,79,83,88,84,89,83,95,76,69,82,76,64,67,70,64,73,77,74,74,91,79,94,68,88,71,87,54,93,88,64,89,78,65,64,45,79,80,43,78,55,102,62,31,32,35,34,40,33,58,59,91,95,44,78,47,76,48,78,48,63,63,92,65,79,82,75,49,74,71,56,58,55,51,55,60,64,47,47,63,60,60,67,61,54,66,69,81,58,49,49,20,65,52,52,51,47,56,54,52,46,66,71,42,46,76,82,31,66,97,42,55,70,58,48,56,53,48,52,57,50,50,63,73,70,46,53,72,70,67,49,44,59,30,42,50,56,16,53,54,32,44,52,50,36,53,55,47,44,52,53,44,48,54,51,50,52,51,52,51,51,54,54,51,53,55,49,53,53,53,50,55,58,55,59,72,65,70,80,79,79,87,86,84,88,87,86,130

Nearest PDB structures (foldseek):
  8gdw-assembly1_BBB  TM=5.284E-01  e=2.085E+00  Synechocystis sp. PCC 6803
  3f3f-assembly1_D  TM=2.846E-01  e=1.275E+00  Saccharomyces cerevisiae
  6wge-assembly1_A  TM=2.546E-01  e=1.734E+00  Homo sapiens
  4j97-assembly6_B  TM=3.426E-01  e=8.575E+00  Homo sapiens

Foldseek 3Di:
DDDDDDDDDDDDDDDDDDDDDDDDDDPPVVVVVVPDDDDDPDDDPPDDWDWDFPDDDPFFTWIWTDDPPDIDTDTGGDPDDPCDPVNVVVVVVCVVLVVLQDDDADALLNVQCVVQCVVCVVVCPVNVVVSSVVSVVCLVVPDPVVSVVSRVVRVVSNVVNVVSNVVSVVVVVVVVVVVVVVVVVVVVVVVVVVPPPPDDPDDD

Sequence (204 aa):
MSTDETLTDSQFQLVPAYGSSSDNMREEDVKRLVENGVHDKGIQLGSKIEGIIDGKFDKGYLVTIKMGSQELTGVLYHSASPETPRRRKKKAKLSHVYSLRPKFPRSGYNFFFSEEYKRLKAAYAGQEHYLTKEIGNNWRNLSPSDREVFQEKGAEDIERYKREMAVYKSFVDSFAAGSVAATDNAVAKAEAADEAEDEAEAGL

Organism: Brassica cretica (NCBI:txid69181)